Protein AF-A0A1G6ESA6-F1 (afdb_monomer_lite)

Foldseek 3Di:
DDDDDDPPPQDAVVNQLVFQEEEEEDPLQSVLLCLLPVVCVVHHYDYLVCPLVCVVVGVRAAYEYRYPDPPVVVVSCVVSVPDPVRYDYSLSHLVVLFDDPCVLCVQAAEEEEDCDPLVVVLCVLDVCVVDHPHQYYEYCPDPDQDDPNHGYDHPVRDDPLNSYAYEYSDLVCQVVVQVVCVVVVDDASRRYFYSCQQDDPPDSDGDGLSNLSVLLSNFDADPFDQDCQLVPDWDQDPQFFIGSHPQCVFFPRHGLGGVVTDPPVCSSPRSSSSSCVSSRVSNRNSGTNPVRDPRRVDDPDDDDDDDPDDD

pLDDT: mean 82.75, std 17.18, range [28.91, 97.81]

Radius of gyration: 22.79 Å; chains: 1; bounding box: 59×51×59 Å

Sequence (311 aa):
MQGKTQENRGLTIKDVLKKEIYLVGDDKHVNDFLYVFDMFNNATVIEEKQIDGVFNVHDNAFLIICTGDKEKYLEIIKQINLDRGMYAFAEELFEDLDFDWNKLAGGRKIILWGIGHECDRFENKSMFCEGNNVYGYVDSEKRMDYRNGKKVFLPEEISGWRDYFVIITTIKYYEQVAMELSSYGLVEGIDYCSYMRQYDAFSDHYVMPSEMMKKAYYAEVTEGAYCREPFTKCQIVTGGDVVPCSCPPLVDSLPIGNIFCEECNAVWNSVEAKIFRLSIINRTYAFCNLNLCGKARNYDNDVGVKSIETP

Structure (mmCIF, N/CA/C/O backbone):
data_AF-A0A1G6ESA6-F1
#
_entry.id   AF-A0A1G6ESA6-F1
#
loop_
_atom_site.group_PDB
_atom_site.id
_atom_site.type_symbol
_atom_site.label_atom_id
_atom_site.label_alt_id
_atom_site.label_comp_id
_atom_site.label_asym_id
_atom_site.label_entity_id
_atom_site.label_seq_id
_atom_site.pdbx_PDB_ins_code
_atom_site.Cartn_x
_atom_site.Cartn_y
_atom_site.Cartn_z
_atom_site.occupancy
_atom_site.B_iso_or_equiv
_atom_site.auth_seq_id
_atom_site.auth_comp_id
_atom_site.auth_asym_id
_atom_site.auth_atom_id
_atom_site.pdbx_PDB_model_num
ATOM 1 N N . MET A 1 1 ? 24.162 -19.321 31.954 1.00 35.69 1 MET A N 1
ATOM 2 C CA . MET A 1 1 ? 23.119 -19.866 31.062 1.00 35.69 1 MET A CA 1
ATOM 3 C C . MET A 1 1 ? 22.170 -18.727 30.740 1.00 35.69 1 MET A C 1
ATOM 5 O O . MET A 1 1 ? 21.297 -18.425 31.538 1.00 35.69 1 MET A O 1
ATOM 9 N N . GLN A 1 2 ? 22.456 -18.002 29.659 1.00 28.91 2 GLN A N 1
ATOM 10 C CA . GLN A 1 2 ? 21.642 -16.879 29.199 1.00 28.91 2 GLN A CA 1
ATOM 11 C C . GLN A 1 2 ? 20.480 -17.426 28.371 1.00 28.91 2 GLN A C 1
ATOM 13 O O . GLN A 1 2 ? 20.679 -18.289 27.514 1.00 28.91 2 GLN A O 1
ATOM 18 N N . GLY A 1 3 ? 19.275 -16.969 28.712 1.00 29.44 3 GLY A N 1
ATOM 19 C CA . GLY A 1 3 ? 18.036 -17.327 28.041 1.00 29.44 3 GLY A CA 1
ATOM 20 C C . GLY A 1 3 ? 18.074 -16.892 26.585 1.00 29.44 3 GLY A C 1
ATOM 21 O O . GLY A 1 3 ? 18.486 -15.779 26.266 1.00 29.44 3 GLY A O 1
ATOM 22 N N . LYS A 1 4 ? 17.655 -17.803 25.711 1.00 31.16 4 LYS A N 1
ATOM 23 C CA . LYS A 1 4 ? 17.367 -17.500 24.316 1.00 31.16 4 LYS A CA 1
ATOM 24 C C . LYS A 1 4 ? 16.182 -16.539 24.291 1.00 31.16 4 LYS A C 1
ATOM 26 O O . LYS A 1 4 ? 15.087 -16.914 24.700 1.00 31.16 4 LYS A O 1
ATOM 31 N N . THR A 1 5 ? 16.409 -15.320 23.826 1.00 33.06 5 THR A N 1
ATOM 32 C CA . THR A 1 5 ? 15.366 -14.453 23.284 1.00 33.06 5 THR A CA 1
ATOM 33 C C . THR A 1 5 ? 14.649 -15.249 22.194 1.00 33.06 5 THR A C 1
ATOM 35 O O . THR A 1 5 ? 15.269 -15.646 21.208 1.00 33.06 5 THR A O 1
ATOM 38 N N . GLN A 1 6 ? 13.372 -15.574 22.408 1.00 29.92 6 GLN A N 1
ATOM 39 C CA . GLN A 1 6 ? 12.506 -16.054 21.336 1.00 29.92 6 GLN A CA 1
ATOM 40 C C . GLN A 1 6 ? 12.441 -14.943 20.289 1.00 29.92 6 GLN A C 1
ATOM 42 O O . GLN A 1 6 ? 11.968 -13.846 20.574 1.00 29.92 6 GLN A O 1
ATOM 47 N N . GLU A 1 7 ? 12.973 -15.216 19.103 1.00 34.59 7 GLU A N 1
ATOM 48 C CA . GLU A 1 7 ? 12.779 -14.373 17.930 1.00 34.59 7 GLU A CA 1
ATOM 49 C C . GLU A 1 7 ? 11.272 -14.242 17.672 1.00 34.59 7 GLU A C 1
ATOM 51 O O . GLU A 1 7 ? 10.593 -15.234 17.389 1.00 34.59 7 GLU A O 1
ATOM 56 N N . ASN A 1 8 ? 10.750 -13.018 17.794 1.00 37.97 8 ASN A N 1
ATOM 57 C CA . ASN A 1 8 ? 9.435 -12.630 17.293 1.00 37.97 8 ASN A CA 1
ATOM 58 C C . ASN A 1 8 ? 9.419 -12.872 15.778 1.00 37.97 8 ASN A C 1
ATOM 60 O O . ASN A 1 8 ? 9.821 -12.011 14.999 1.00 37.97 8 ASN A O 1
ATOM 64 N N . ARG A 1 9 ? 8.963 -14.046 15.335 1.00 43.97 9 ARG A N 1
ATOM 65 C CA . ARG A 1 9 ? 8.466 -14.179 13.965 1.00 43.97 9 ARG A CA 1
ATOM 66 C C . ARG A 1 9 ? 7.186 -13.353 13.893 1.00 43.97 9 ARG A C 1
ATOM 68 O O . ARG A 1 9 ? 6.191 -13.742 14.501 1.00 43.97 9 ARG A O 1
ATOM 75 N N . GLY A 1 10 ? 7.250 -12.202 13.225 1.00 59.25 10 GLY A N 1
ATOM 76 C CA . GLY A 1 10 ? 6.097 -11.330 13.011 1.00 59.25 10 GLY A CA 1
ATOM 77 C C . GLY A 1 10 ? 4.935 -12.121 12.411 1.00 59.25 10 GLY A C 1
ATOM 78 O O . GLY A 1 10 ? 5.121 -12.879 11.457 1.00 59.25 10 GLY A O 1
ATOM 79 N N . LEU A 1 11 ? 3.755 -12.002 13.018 1.00 66.56 11 LEU A N 1
ATOM 80 C CA . LEU A 1 11 ? 2.507 -12.496 12.440 1.00 66.56 11 LEU A CA 1
ATOM 81 C C . LEU A 1 11 ? 2.281 -11.777 11.107 1.00 66.56 11 LEU A C 1
ATOM 83 O O . LEU A 1 11 ? 2.322 -10.555 11.070 1.00 66.56 11 LEU A O 1
ATOM 87 N N . THR A 1 12 ? 2.032 -12.520 10.029 1.00 72.81 12 THR A N 1
ATOM 88 C CA . THR A 1 12 ? 1.666 -11.920 8.736 1.00 72.81 12 THR A CA 1
ATOM 89 C C . THR A 1 12 ? 0.146 -11.854 8.596 1.00 72.81 12 THR A C 1
ATOM 91 O O . THR A 1 12 ? -0.550 -12.750 9.088 1.00 72.81 12 THR A O 1
ATOM 94 N N . ILE A 1 13 ? -0.398 -10.884 7.846 1.00 82.06 13 ILE A N 1
ATOM 95 C CA . ILE A 1 13 ? -1.837 -10.866 7.502 1.00 82.06 13 ILE A CA 1
ATOM 96 C C . ILE A 1 13 ? -2.315 -12.209 6.925 1.00 82.06 13 ILE A C 1
ATOM 98 O O . ILE A 1 13 ? -3.422 -12.659 7.219 1.00 82.06 13 ILE A O 1
ATOM 102 N N . LYS A 1 14 ? -1.480 -12.905 6.139 1.00 79.88 14 LYS A N 1
ATOM 103 C CA . LYS A 1 14 ? -1.830 -14.220 5.571 1.00 79.88 14 LYS A CA 1
ATOM 104 C C . LYS A 1 14 ? -2.070 -15.288 6.636 1.00 79.88 14 LYS A C 1
ATOM 106 O O . LYS A 1 14 ? -2.833 -16.221 6.392 1.00 79.88 14 LYS A O 1
ATOM 111 N N . ASP A 1 15 ? -1.395 -15.197 7.775 1.00 79.69 15 ASP A N 1
ATOM 112 C CA . ASP A 1 15 ? -1.588 -16.126 8.886 1.00 79.69 15 ASP A CA 1
ATOM 113 C C . ASP A 1 15 ? -2.808 -15.756 9.717 1.00 79.69 15 ASP A C 1
ATOM 115 O O . ASP A 1 15 ? -3.533 -16.648 10.158 1.00 79.69 15 ASP A O 1
ATOM 119 N N . VAL A 1 16 ? -3.075 -14.456 9.853 1.00 83.81 16 VAL A N 1
ATOM 120 C CA . VAL A 1 16 ? -4.279 -13.935 10.501 1.00 83.81 16 VAL A CA 1
ATOM 121 C C . VAL A 1 16 ? -5.526 -14.387 9.739 1.00 83.81 16 VAL A C 1
ATOM 123 O O . VAL A 1 16 ? -6.381 -15.035 10.327 1.00 83.81 16 VAL A O 1
ATOM 126 N N . LEU A 1 17 ? -5.598 -14.181 8.421 1.00 87.00 17 LEU A N 1
ATOM 127 C CA . LEU A 1 17 ? -6.787 -14.463 7.594 1.00 87.00 17 LEU A CA 1
ATOM 128 C C . LEU A 1 17 ? -7.237 -15.939 7.534 1.00 87.00 17 LEU A C 1
ATOM 130 O O . LEU A 1 17 ? -8.283 -16.236 6.965 1.00 87.00 17 LEU A O 1
ATOM 134 N N . LYS A 1 18 ? -6.472 -16.879 8.101 1.00 87.62 18 LYS A N 1
ATOM 135 C CA . LYS A 1 18 ? -6.874 -18.294 8.248 1.00 87.62 18 LYS A CA 1
ATOM 136 C C . LYS A 1 18 ? -7.748 -18.540 9.490 1.00 87.62 18 LYS A C 1
ATOM 138 O O . LYS A 1 18 ? -8.192 -19.668 9.711 1.00 87.62 18 LYS A O 1
ATOM 143 N N . LYS A 1 19 ? -7.934 -17.515 10.320 1.00 90.00 19 LYS A N 1
ATOM 144 C CA . LYS A 1 19 ? -8.638 -17.548 11.604 1.00 90.00 19 LYS A CA 1
ATOM 145 C C . LYS A 1 19 ? -9.995 -16.855 11.509 1.00 90.00 19 LYS A C 1
ATOM 147 O O . LYS A 1 19 ? -10.254 -16.099 10.574 1.00 90.00 19 LYS A O 1
ATOM 152 N N . GLU A 1 20 ? -10.853 -17.094 12.494 1.00 93.69 20 GLU A N 1
ATOM 153 C CA . GLU A 1 20 ? -12.073 -16.302 12.674 1.00 93.69 20 GLU A CA 1
ATOM 154 C C . GLU A 1 20 ? -11.689 -14.939 13.259 1.00 93.69 20 GLU A C 1
ATOM 156 O O . GLU A 1 20 ? -11.142 -14.864 14.360 1.00 93.69 20 GLU A O 1
ATOM 161 N N . ILE A 1 21 ? -11.904 -13.863 12.499 1.00 95.94 21 ILE A N 1
ATOM 162 C CA . ILE A 1 21 ? -11.410 -12.530 12.863 1.00 95.94 21 ILE A CA 1
ATOM 163 C C . ILE A 1 21 ? -12.462 -11.749 13.636 1.00 95.94 21 ILE A C 1
ATOM 165 O O . ILE A 1 21 ? -13.586 -11.556 13.162 1.00 95.94 21 ILE A O 1
ATOM 169 N N . TYR A 1 22 ? -12.040 -11.228 14.782 1.00 96.88 22 TYR A N 1
ATOM 170 C CA . TYR A 1 22 ? -12.808 -10.322 15.618 1.00 96.88 22 TYR A CA 1
ATOM 171 C C . TYR A 1 22 ? -12.092 -8.979 15.729 1.00 96.88 22 TYR A C 1
ATOM 173 O O . TYR A 1 22 ? -10.876 -8.931 15.906 1.00 96.88 22 TYR A O 1
ATOM 181 N N . LEU A 1 23 ? -12.847 -7.889 15.638 1.00 97.62 23 LEU A N 1
ATOM 182 C CA . LEU A 1 23 ? -12.357 -6.519 15.781 1.00 97.62 23 LEU A CA 1
ATOM 183 C C . LEU A 1 23 ? -12.910 -5.923 17.069 1.00 97.62 23 LEU A C 1
ATOM 185 O O . LEU A 1 23 ? -14.107 -6.027 17.332 1.00 97.62 23 LEU A O 1
ATOM 189 N N . VAL A 1 24 ? -12.056 -5.266 17.844 1.00 97.56 24 VAL A N 1
ATOM 190 C CA . VAL A 1 24 ? -12.467 -4.509 19.031 1.00 97.56 24 VAL A CA 1
ATOM 191 C C . VAL A 1 24 ? -11.718 -3.187 19.087 1.00 97.56 24 VAL A C 1
ATOM 193 O O . VAL A 1 24 ? -10.562 -3.111 18.672 1.00 97.56 24 VAL A O 1
ATOM 196 N N . GLY A 1 25 ? -12.363 -2.142 19.587 1.00 96.38 25 GLY A N 1
ATOM 197 C CA . GLY A 1 25 ? -11.802 -0.802 19.565 1.00 96.38 25 GLY A CA 1
ATOM 198 C C . GLY A 1 25 ? -12.849 0.274 19.778 1.00 96.38 25 GLY A C 1
ATOM 199 O O . GLY A 1 25 ? -14.025 -0.027 19.976 1.00 96.38 25 GLY A O 1
ATOM 200 N N . ASP A 1 26 ? -12.427 1.532 19.701 1.00 94.25 26 ASP A N 1
ATOM 201 C CA . ASP A 1 26 ? -13.369 2.633 19.520 1.00 94.25 26 ASP A CA 1
ATOM 202 C C . ASP A 1 26 ? -13.828 2.742 18.058 1.00 94.25 26 ASP A C 1
ATOM 204 O O . ASP A 1 26 ? -13.118 2.349 17.125 1.00 94.25 26 ASP A O 1
ATOM 208 N N . ASP A 1 27 ? -15.025 3.304 17.866 1.00 93.50 27 ASP A N 1
ATOM 209 C CA . ASP A 1 27 ? -15.690 3.377 16.562 1.00 93.50 27 ASP A CA 1
ATOM 210 C C . ASP A 1 27 ? -14.809 4.019 15.488 1.00 93.50 27 ASP A C 1
ATOM 212 O O . ASP A 1 27 ? -14.806 3.567 14.344 1.00 93.50 27 ASP A O 1
ATOM 216 N N . LYS A 1 28 ? -14.045 5.063 15.835 1.00 93.62 28 LYS A N 1
ATOM 217 C CA . LYS A 1 28 ? -13.156 5.729 14.878 1.00 93.62 28 LYS A CA 1
ATOM 218 C C . LYS A 1 28 ? -12.106 4.739 14.381 1.00 93.62 28 LYS A C 1
ATOM 220 O O . LYS A 1 28 ? -12.020 4.495 13.185 1.00 93.62 28 LYS A O 1
ATOM 225 N N . HIS A 1 29 ? -11.323 4.152 15.279 1.00 96.38 29 HIS A N 1
ATOM 226 C CA . HIS A 1 29 ? -10.200 3.308 14.880 1.00 96.38 29 HIS A CA 1
ATOM 227 C C . HIS A 1 29 ? -10.627 2.001 14.195 1.00 96.38 29 HIS A C 1
ATOM 229 O O . HIS A 1 29 ? -9.927 1.539 13.292 1.00 96.38 29 HIS A O 1
ATOM 235 N N . VAL A 1 30 ? -11.771 1.418 14.575 1.00 96.94 30 VAL A N 1
ATOM 236 C CA . VAL A 1 30 ? -12.332 0.249 13.873 1.00 96.94 30 VAL A CA 1
ATOM 237 C C . VAL A 1 30 ? -12.732 0.621 12.442 1.00 96.94 30 VAL A C 1
ATOM 239 O O . VAL A 1 30 ? -12.353 -0.077 11.501 1.00 96.94 30 VAL A O 1
ATOM 242 N N . ASN A 1 31 ? -13.445 1.737 12.259 1.00 95.69 31 ASN A N 1
ATOM 243 C CA . ASN A 1 31 ? -13.855 2.200 10.930 1.00 95.69 31 ASN A CA 1
ATOM 244 C C . ASN A 1 31 ? -12.650 2.587 10.060 1.00 95.69 31 ASN A C 1
ATOM 246 O O . ASN A 1 31 ? -12.614 2.238 8.881 1.00 95.69 31 ASN A O 1
ATOM 250 N N . ASP A 1 32 ? -11.643 3.241 10.642 1.00 96.25 32 ASP A N 1
ATOM 251 C CA . ASP A 1 32 ? -10.390 3.595 9.969 1.00 96.25 32 ASP A CA 1
ATOM 252 C C . ASP A 1 32 ? -9.670 2.355 9.438 1.00 96.25 32 ASP A C 1
ATOM 254 O O . ASP A 1 32 ? -9.234 2.320 8.284 1.00 96.25 32 ASP A O 1
ATOM 258 N N . PHE A 1 33 ? -9.567 1.323 10.278 1.00 96.75 33 PHE A N 1
ATOM 259 C CA . PHE A 1 33 ? -8.936 0.062 9.918 1.00 96.75 33 PHE A CA 1
ATOM 260 C C . PHE A 1 33 ? -9.691 -0.643 8.786 1.00 96.75 33 PHE A C 1
ATOM 262 O O . PHE A 1 33 ? -9.082 -0.995 7.778 1.00 96.75 33 PHE A O 1
ATOM 269 N N . LEU A 1 34 ? -11.014 -0.792 8.904 1.00 96.25 34 LEU A N 1
ATOM 270 C CA . LEU A 1 34 ? -11.847 -1.439 7.883 1.00 96.25 34 LEU A CA 1
ATOM 271 C C . LEU A 1 34 ? -11.848 -0.683 6.547 1.00 96.25 34 LEU A C 1
ATOM 273 O O . LEU A 1 34 ? -11.857 -1.298 5.482 1.00 96.25 34 LEU A O 1
ATOM 277 N N . TYR A 1 35 ? -11.791 0.651 6.584 1.00 95.75 35 TYR A N 1
ATOM 278 C CA . TYR A 1 35 ? -11.758 1.473 5.377 1.00 95.75 35 TYR A CA 1
ATOM 279 C C . TYR A 1 35 ? -10.508 1.212 4.520 1.00 95.75 35 TYR A C 1
ATOM 281 O O . TYR A 1 35 ? -10.582 1.192 3.287 1.00 95.75 35 TYR A O 1
ATOM 289 N N . VAL A 1 36 ? -9.352 1.012 5.161 1.00 95.94 36 VAL A N 1
ATOM 290 C CA . VAL A 1 36 ? -8.078 0.779 4.465 1.00 95.94 36 VAL A CA 1
ATOM 291 C C . VAL A 1 36 ? -7.876 -0.707 4.166 1.00 95.94 36 VAL A C 1
ATOM 293 O O . VAL A 1 36 ? -7.556 -1.058 3.027 1.00 95.94 36 VAL A O 1
ATOM 296 N N . PHE A 1 37 ? -8.131 -1.581 5.142 1.00 94.12 37 PHE A N 1
ATOM 297 C CA . PHE A 1 37 ? -7.977 -3.029 5.018 1.00 94.12 37 PHE A CA 1
ATOM 298 C C . PHE A 1 37 ? -9.300 -3.723 4.664 1.00 94.12 37 PHE A C 1
ATOM 300 O O . PHE A 1 37 ? -9.873 -4.473 5.458 1.00 94.12 37 PHE A O 1
ATOM 307 N N . ASP A 1 38 ? -9.752 -3.528 3.427 1.00 90.00 38 ASP A N 1
ATOM 308 C CA . ASP A 1 38 ? -11.005 -4.097 2.905 1.00 90.00 38 ASP A CA 1
ATOM 309 C C . ASP A 1 38 ? -11.124 -5.627 3.049 1.00 90.00 38 ASP A C 1
ATOM 311 O O . ASP A 1 38 ? -12.223 -6.169 3.184 1.00 90.00 38 ASP A O 1
ATOM 315 N N . MET A 1 39 ? -9.998 -6.337 3.094 1.00 91.25 39 MET A N 1
ATOM 316 C CA . MET A 1 39 ? -9.948 -7.778 3.332 1.00 91.25 39 MET A CA 1
ATOM 317 C C . MET A 1 39 ? -10.503 -8.217 4.697 1.00 91.25 39 MET A C 1
ATOM 319 O O . MET A 1 39 ? -10.848 -9.388 4.855 1.00 91.25 39 MET A O 1
ATOM 323 N N . PHE A 1 40 ? -10.629 -7.302 5.665 1.00 94.00 40 PHE A N 1
ATOM 324 C CA . PHE A 1 40 ? -11.248 -7.560 6.968 1.00 94.00 40 PHE A CA 1
ATOM 325 C C . PHE A 1 40 ? -12.722 -7.137 7.043 1.00 94.00 40 PHE A C 1
ATOM 327 O O . PHE A 1 40 ? -13.317 -7.253 8.107 1.00 94.00 40 PHE A O 1
ATOM 334 N N . ASN A 1 41 ? -13.365 -6.732 5.941 1.00 90.81 41 ASN A N 1
ATOM 335 C CA . ASN A 1 41 ? -14.776 -6.305 5.954 1.00 90.81 41 ASN A CA 1
ATOM 336 C C . ASN A 1 41 ? -15.774 -7.388 6.412 1.00 90.81 41 ASN A C 1
ATOM 338 O O . ASN A 1 41 ? -16.894 -7.063 6.791 1.00 90.81 41 ASN A O 1
ATOM 342 N N . ASN A 1 42 ? -15.379 -8.665 6.397 1.00 91.00 42 ASN A N 1
ATOM 343 C CA . ASN A 1 42 ? -16.191 -9.777 6.909 1.00 91.00 42 ASN A CA 1
ATOM 344 C C . ASN A 1 42 ? -15.888 -10.136 8.376 1.00 91.00 42 ASN A C 1
ATOM 346 O O . ASN A 1 42 ? -16.446 -11.103 8.894 1.00 91.00 42 ASN A O 1
ATOM 350 N N . ALA A 1 43 ? -14.968 -9.426 9.032 1.00 95.00 43 ALA A N 1
ATOM 351 C CA . ALA A 1 43 ? -14.643 -9.664 10.430 1.00 95.00 43 ALA A CA 1
ATOM 352 C C . ALA A 1 43 ? -15.797 -9.234 11.347 1.00 95.00 43 ALA A C 1
ATOM 354 O O . ALA A 1 43 ? -16.558 -8.313 11.049 1.00 95.00 43 ALA A O 1
ATOM 355 N N . THR A 1 44 ? -15.919 -9.904 12.492 1.00 96.50 44 THR A N 1
ATOM 356 C CA . THR A 1 44 ? -16.976 -9.604 13.463 1.00 96.50 44 THR A CA 1
ATOM 357 C C . THR A 1 44 ? -16.515 -8.498 14.404 1.00 96.50 44 THR A C 1
ATOM 359 O O . THR A 1 44 ? -15.577 -8.691 15.175 1.00 96.50 44 THR A O 1
ATOM 362 N N . VAL A 1 45 ? -17.179 -7.343 14.377 1.00 97.19 45 VAL A N 1
ATOM 363 C CA . VAL A 1 45 ? -16.943 -6.276 15.361 1.00 97.19 45 VAL A CA 1
ATOM 364 C C . VAL A 1 45 ? -17.630 -6.644 16.677 1.00 97.19 45 VAL A C 1
ATOM 366 O O . VAL A 1 45 ? -18.814 -6.982 16.687 1.00 97.19 45 VAL A O 1
ATOM 369 N N . ILE A 1 46 ? -16.885 -6.598 17.779 1.00 96.69 46 ILE A N 1
ATOM 370 C CA . ILE A 1 46 ? -17.360 -6.939 19.124 1.00 96.69 46 ILE A CA 1
ATOM 371 C C . ILE A 1 46 ? -17.116 -5.793 20.104 1.00 96.69 46 ILE A C 1
ATOM 373 O O . ILE A 1 46 ? -16.203 -4.989 19.937 1.00 96.69 46 ILE A O 1
ATOM 377 N N . GLU A 1 47 ? -17.913 -5.744 21.167 1.00 95.25 47 GLU A N 1
ATOM 378 C CA . GLU A 1 47 ? -17.672 -4.862 22.305 1.00 95.25 47 GLU A CA 1
ATOM 379 C C . GLU A 1 47 ? -16.593 -5.432 23.241 1.00 95.25 47 GLU A C 1
ATOM 381 O O . GLU A 1 47 ? -16.431 -6.647 23.376 1.00 95.25 47 GLU A O 1
ATOM 386 N N . GLU A 1 48 ? -15.927 -4.555 23.997 1.00 93.12 48 GLU A N 1
ATOM 387 C CA . GLU A 1 48 ? -14.878 -4.916 24.969 1.00 93.12 48 GLU A CA 1
ATOM 388 C C . GLU A 1 48 ? -15.309 -6.016 25.952 1.00 93.12 48 GLU A C 1
ATOM 390 O O . GLU A 1 48 ? -14.550 -6.935 26.251 1.00 93.12 48 GLU A O 1
ATOM 395 N N . LYS A 1 49 ? -16.564 -5.974 26.416 1.00 92.62 49 LYS A N 1
ATOM 396 C CA . LYS A 1 49 ? -17.117 -6.955 27.366 1.00 92.62 49 LYS A CA 1
ATOM 397 C C . LYS A 1 49 ? -17.291 -8.361 26.781 1.00 92.62 49 LYS A C 1
ATOM 399 O O . LYS A 1 49 ? -17.542 -9.301 27.527 1.00 92.62 49 LYS A O 1
ATOM 404 N N . GLN A 1 50 ? -17.225 -8.503 25.458 1.00 93.25 50 GLN A N 1
ATOM 405 C CA . GLN A 1 50 ? -17.446 -9.768 24.759 1.00 93.25 50 GLN A CA 1
ATOM 406 C C . GLN A 1 50 ? -16.145 -10.530 24.495 1.00 93.25 50 GLN A C 1
ATOM 408 O O . GLN A 1 50 ? -16.220 -11.705 24.146 1.00 93.25 50 GLN A O 1
ATOM 413 N N . ILE A 1 51 ? -14.976 -9.900 24.683 1.00 91.50 51 ILE A N 1
ATOM 414 C CA . ILE A 1 51 ? -13.671 -10.493 24.352 1.00 91.50 51 ILE A CA 1
ATOM 415 C C . ILE A 1 51 ? -13.489 -11.849 25.051 1.00 91.50 51 ILE A C 1
ATOM 417 O O . ILE A 1 51 ? -13.193 -12.839 24.388 1.00 91.50 51 ILE A O 1
ATOM 421 N N . ASP A 1 52 ? -13.723 -11.916 26.364 1.00 89.56 52 ASP A N 1
ATOM 422 C CA . ASP A 1 52 ? -13.601 -13.159 27.142 1.00 89.56 52 ASP A CA 1
ATOM 423 C C . ASP A 1 52 ? -14.539 -14.256 26.601 1.00 89.56 52 ASP A C 1
ATOM 425 O O . ASP A 1 52 ? -14.139 -15.391 26.352 1.00 89.56 52 ASP A O 1
ATOM 429 N N . GLY A 1 53 ? -15.794 -13.904 26.307 1.00 85.38 53 GLY A N 1
ATOM 430 C CA . GLY A 1 53 ? -16.782 -14.843 25.771 1.00 85.38 53 GLY A CA 1
ATOM 431 C C . GLY A 1 53 ? -16.393 -15.452 24.420 1.00 85.38 53 GLY A C 1
ATOM 432 O O . GLY A 1 53 ? -16.677 -16.625 24.188 1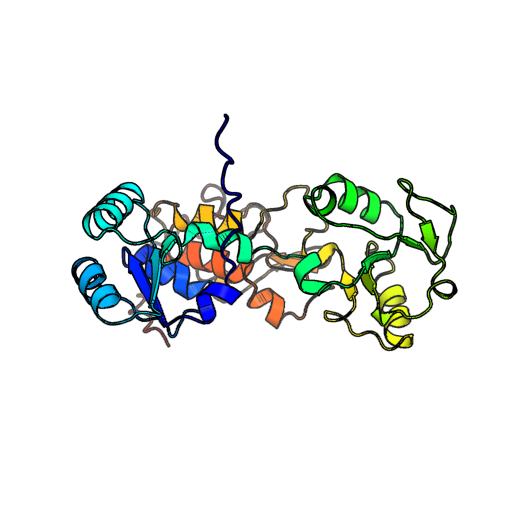.00 85.38 53 GLY A O 1
ATOM 433 N N . VAL A 1 54 ? -15.722 -14.692 23.549 1.00 85.06 54 VAL A N 1
ATOM 434 C CA . VAL A 1 54 ? -15.267 -15.182 22.237 1.00 85.06 54 VAL A CA 1
ATOM 435 C C . VAL A 1 54 ? -14.213 -16.275 22.397 1.00 85.06 54 VAL A C 1
ATOM 437 O O . VAL A 1 54 ? -14.360 -17.361 21.838 1.00 85.06 54 VAL A O 1
ATOM 440 N N . PHE A 1 55 ? -13.181 -16.030 23.204 1.00 83.00 55 PHE A N 1
ATOM 441 C CA . PHE A 1 55 ? -12.062 -16.966 23.354 1.00 83.00 55 PHE A CA 1
ATOM 442 C C . PHE A 1 55 ? -12.372 -18.176 24.240 1.00 83.00 55 PHE A C 1
ATOM 444 O O . PHE A 1 55 ? -11.642 -19.160 24.204 1.00 83.00 55 PHE A O 1
ATOM 451 N N . ASN A 1 56 ? -13.493 -18.151 24.963 1.00 77.12 56 ASN A N 1
ATOM 452 C CA . ASN A 1 56 ? -14.024 -19.324 25.657 1.00 77.12 56 ASN A CA 1
ATOM 453 C C . ASN A 1 56 ? -14.777 -20.301 24.731 1.00 77.12 56 ASN A C 1
ATOM 455 O O . ASN A 1 56 ? -15.074 -21.422 25.145 1.00 77.12 56 ASN A O 1
ATOM 459 N N . VAL A 1 57 ? -15.132 -19.881 23.510 1.00 71.31 57 VAL A N 1
ATOM 460 C CA . VAL A 1 57 ? -15.982 -20.658 22.586 1.00 71.31 57 VAL A CA 1
ATOM 461 C C . VAL A 1 57 ? -15.278 -20.962 21.260 1.00 71.31 57 VAL A C 1
ATOM 463 O O . VAL A 1 57 ? -15.568 -21.984 20.638 1.00 71.31 57 VAL A O 1
ATOM 466 N N . HIS A 1 58 ? -14.348 -20.107 20.829 1.00 77.81 58 HIS A N 1
ATOM 467 C CA . HIS A 1 58 ? -13.726 -20.171 19.510 1.00 77.81 58 HIS A CA 1
ATOM 468 C C . HIS A 1 58 ? -12.211 -20.417 19.596 1.00 77.81 58 HIS A C 1
ATOM 470 O O . HIS A 1 58 ? -11.413 -19.481 19.658 1.00 77.81 58 HIS A O 1
ATOM 476 N N . ASP A 1 59 ? -11.801 -21.685 19.498 1.00 79.19 59 ASP A N 1
ATOM 477 C CA . ASP A 1 59 ? -10.384 -22.097 19.541 1.00 79.19 59 ASP A CA 1
ATOM 478 C C . ASP A 1 59 ? -9.541 -21.558 18.362 1.00 79.19 59 ASP A C 1
ATOM 480 O O . ASP A 1 59 ? -8.311 -21.548 18.421 1.00 79.19 59 ASP A O 1
ATOM 484 N N . ASN A 1 60 ? -10.186 -21.104 17.278 1.00 88.06 60 ASN A N 1
ATOM 485 C CA . ASN A 1 60 ? -9.535 -20.544 16.086 1.00 88.06 60 ASN A CA 1
ATOM 486 C C . ASN A 1 60 ? -9.779 -19.031 15.913 1.00 88.06 60 ASN A C 1
ATOM 488 O O . ASN A 1 60 ? -9.649 -18.513 14.803 1.00 88.06 60 ASN A O 1
ATOM 492 N N . ALA A 1 61 ? -10.153 -18.320 16.978 1.00 92.38 61 ALA A N 1
ATOM 493 C CA . ALA A 1 61 ? -10.355 -16.875 16.929 1.00 92.38 61 ALA A CA 1
ATOM 494 C C . ALA A 1 61 ? -9.030 -16.089 16.877 1.00 92.38 61 ALA A C 1
ATOM 496 O O . ALA A 1 61 ? -7.989 -16.519 17.388 1.00 92.38 61 ALA A O 1
ATOM 497 N N . PHE A 1 62 ? -9.076 -14.901 16.274 1.00 94.75 62 PHE A N 1
ATOM 498 C CA . PHE A 1 62 ? -8.014 -13.900 16.326 1.00 94.75 62 PHE A CA 1
ATOM 499 C C . PHE A 1 62 ? -8.597 -12.510 16.557 1.00 94.75 62 PHE A C 1
ATOM 501 O O . PHE A 1 62 ? -9.529 -12.105 15.863 1.00 94.75 62 PHE A O 1
ATOM 508 N N . LEU A 1 63 ? -8.027 -11.774 17.508 1.00 96.25 63 LEU A N 1
ATOM 509 C CA . LEU A 1 63 ? -8.479 -10.438 17.877 1.00 96.25 63 LEU A CA 1
ATOM 510 C C . LEU A 1 63 ? -7.581 -9.362 17.265 1.00 96.25 63 LEU A C 1
ATOM 512 O O . LEU A 1 63 ? -6.382 -9.312 17.536 1.00 96.25 63 LEU A O 1
ATOM 516 N N . ILE A 1 64 ? -8.167 -8.460 16.489 1.00 97.19 64 ILE A N 1
ATOM 517 C CA . ILE A 1 64 ? -7.517 -7.229 16.046 1.00 97.19 64 ILE A CA 1
ATOM 518 C C . ILE A 1 64 ? -8.014 -6.091 16.934 1.00 97.19 64 ILE A C 1
ATOM 520 O O . ILE A 1 64 ? -9.214 -5.836 17.031 1.00 97.19 64 ILE A O 1
ATOM 524 N N . ILE A 1 65 ? -7.075 -5.420 17.597 1.00 97.81 65 ILE A N 1
ATOM 525 C CA . ILE A 1 65 ? -7.357 -4.347 18.549 1.00 97.81 65 ILE A CA 1
ATOM 526 C C . ILE A 1 65 ? -7.090 -3.001 17.875 1.00 97.81 65 ILE A C 1
ATOM 528 O O . ILE A 1 65 ? -5.941 -2.578 17.710 1.00 97.81 65 ILE A O 1
ATOM 532 N N . CYS A 1 66 ? -8.166 -2.325 17.495 1.00 97.75 66 CYS A N 1
ATOM 533 C CA . CYS A 1 66 ? -8.177 -1.023 16.845 1.00 97.75 66 CYS A CA 1
ATOM 534 C C . CYS A 1 66 ? -8.348 0.079 17.900 1.00 97.75 66 CYS A C 1
ATOM 536 O O . CYS A 1 66 ? -9.456 0.519 18.175 1.00 97.75 66 CYS A O 1
ATOM 538 N N . THR A 1 67 ? -7.259 0.514 18.535 1.00 96.06 67 THR A N 1
ATOM 539 C CA . THR A 1 67 ? -7.325 1.508 19.621 1.00 96.06 67 THR A CA 1
ATOM 540 C C . THR A 1 67 ? -6.256 2.590 19.504 1.00 96.06 67 THR A C 1
ATOM 542 O O . THR A 1 67 ? -5.145 2.331 19.025 1.00 96.06 67 THR A O 1
ATOM 545 N N . GLY A 1 68 ? -6.584 3.786 20.000 1.00 92.19 68 GLY A N 1
ATOM 546 C CA . GLY A 1 68 ? -5.615 4.830 20.339 1.00 92.19 68 GLY A CA 1
ATOM 547 C C . GLY A 1 68 ? -4.943 4.619 21.707 1.00 92.19 68 GLY A C 1
ATOM 548 O O . GLY A 1 68 ? -3.829 5.083 21.930 1.00 92.19 68 GLY A O 1
ATOM 549 N N . ASP A 1 69 ? -5.594 3.874 22.603 1.00 93.56 69 ASP A N 1
ATOM 550 C CA . ASP A 1 69 ? -5.157 3.580 23.971 1.00 93.56 69 ASP A CA 1
ATOM 551 C C . ASP A 1 69 ? -4.771 2.099 24.094 1.00 93.56 69 ASP A C 1
ATOM 553 O O . ASP A 1 69 ? -5.612 1.220 24.316 1.00 93.56 69 ASP A O 1
ATOM 557 N N . LYS A 1 70 ? -3.484 1.802 23.885 1.00 94.56 70 LYS A N 1
ATOM 558 C CA . LYS A 1 70 ? -2.965 0.427 23.963 1.00 94.56 70 LYS A CA 1
ATOM 559 C C . LYS A 1 70 ? -2.887 -0.088 25.398 1.00 94.56 70 LYS A C 1
ATOM 561 O O . LYS A 1 70 ? -3.031 -1.290 25.612 1.00 94.56 70 LYS A O 1
ATOM 566 N N . GLU A 1 71 ? -2.649 0.793 26.367 1.00 95.56 71 GLU A N 1
ATOM 567 C CA . GLU A 1 71 ? -2.451 0.411 27.768 1.00 95.56 71 GLU A CA 1
ATOM 568 C C . GLU A 1 71 ? -3.723 -0.212 28.338 1.00 95.56 71 GLU A C 1
ATOM 570 O O . GLU A 1 71 ? -3.664 -1.320 28.878 1.00 95.56 71 GLU A O 1
ATOM 575 N N . LYS A 1 72 ? -4.878 0.417 28.084 1.00 94.88 72 LYS A N 1
ATOM 576 C CA . LYS A 1 72 ? -6.195 -0.120 28.446 1.00 94.88 72 LYS A CA 1
ATOM 577 C C . LYS A 1 72 ? -6.389 -1.565 27.977 1.00 94.88 72 LYS A C 1
ATOM 579 O O . LYS A 1 72 ? -6.781 -2.438 28.749 1.00 94.88 72 LYS A O 1
ATOM 584 N N . TYR A 1 73 ? -6.107 -1.844 26.706 1.00 95.38 73 TYR A N 1
ATOM 585 C CA . TYR A 1 73 ? -6.332 -3.175 26.136 1.00 95.38 73 TYR A CA 1
ATOM 586 C C . TYR A 1 73 ? -5.306 -4.206 26.601 1.00 95.38 73 TYR A C 1
ATOM 588 O O . TYR A 1 73 ? -5.653 -5.374 26.777 1.00 95.38 73 TYR A O 1
ATOM 596 N N . LEU A 1 74 ? -4.065 -3.792 26.873 1.00 95.19 74 LEU A N 1
ATOM 597 C CA . LEU A 1 74 ? -3.072 -4.668 27.494 1.00 95.19 74 LEU A CA 1
ATOM 598 C C . LEU A 1 74 ? -3.503 -5.120 28.895 1.00 95.19 74 LEU A C 1
ATOM 600 O O . LEU A 1 74 ? -3.192 -6.246 29.284 1.00 95.19 74 LEU A O 1
ATOM 604 N N . GLU A 1 75 ? -4.209 -4.284 29.659 1.00 95.31 75 GLU A N 1
ATOM 605 C CA . GLU A 1 75 ? -4.779 -4.686 30.950 1.00 95.31 75 GLU A CA 1
ATOM 606 C C . GLU A 1 75 ? -5.890 -5.726 30.788 1.00 95.31 75 GLU A C 1
ATOM 608 O O . GLU A 1 75 ? -5.856 -6.752 31.469 1.00 95.31 75 GLU A O 1
ATOM 613 N N . ILE A 1 76 ? -6.818 -5.513 29.849 1.00 93.62 76 ILE A N 1
ATOM 614 C CA . ILE A 1 76 ? -7.898 -6.468 29.548 1.00 93.62 76 ILE A CA 1
ATOM 615 C C . ILE A 1 76 ? -7.312 -7.822 29.130 1.00 93.62 76 ILE A C 1
ATOM 617 O O . ILE A 1 76 ? -7.665 -8.849 29.705 1.00 93.62 76 ILE A O 1
ATOM 621 N N . ILE A 1 77 ? -6.358 -7.823 28.193 1.00 94.31 77 ILE A N 1
ATOM 622 C CA . ILE A 1 77 ? -5.656 -9.026 27.715 1.00 94.31 77 ILE A CA 1
ATOM 623 C C . ILE A 1 77 ? -5.006 -9.797 28.868 1.00 94.31 77 ILE A C 1
ATOM 625 O O . ILE A 1 77 ? -5.098 -11.024 28.920 1.00 94.31 77 ILE A O 1
ATOM 629 N N . LYS A 1 78 ? -4.359 -9.093 29.807 1.00 94.06 78 LYS A N 1
ATOM 630 C CA . LYS A 1 78 ? -3.743 -9.715 30.990 1.00 94.06 78 LYS A CA 1
ATOM 631 C C . LYS A 1 78 ? -4.782 -10.342 31.916 1.00 94.06 78 LYS A C 1
ATOM 633 O O . LYS A 1 78 ? -4.515 -11.406 32.464 1.00 94.06 78 LYS A O 1
ATOM 638 N N . GLN A 1 79 ? -5.939 -9.705 32.100 1.00 93.19 79 GLN A N 1
ATOM 639 C CA . GLN A 1 79 ? -7.008 -10.217 32.966 1.00 93.19 79 GLN A CA 1
ATOM 640 C C . GLN A 1 79 ? -7.602 -11.526 32.438 1.00 93.19 79 GLN A C 1
ATOM 642 O O . GLN A 1 79 ? -7.861 -12.431 33.226 1.00 93.19 79 GLN A O 1
ATOM 647 N N . ILE A 1 80 ? -7.765 -11.638 31.119 1.00 91.56 80 ILE A N 1
ATOM 648 C CA . ILE A 1 80 ? -8.296 -12.844 30.464 1.00 91.56 80 ILE A CA 1
ATOM 649 C C . ILE A 1 80 ? -7.201 -13.850 30.071 1.00 91.56 80 ILE A C 1
ATOM 651 O O . ILE A 1 80 ? -7.502 -14.900 29.516 1.00 91.56 80 ILE A O 1
ATOM 655 N N . ASN A 1 81 ? -5.930 -13.535 30.348 1.00 92.00 81 ASN A N 1
ATOM 656 C CA . ASN A 1 81 ? -4.766 -14.356 30.010 1.00 92.00 81 ASN A CA 1
ATOM 657 C C . ASN A 1 81 ? -4.717 -14.768 28.521 1.00 92.00 81 ASN A C 1
ATOM 659 O O . ASN A 1 81 ? -4.456 -15.926 28.198 1.00 92.00 81 ASN A O 1
ATOM 663 N N . LEU A 1 82 ? -4.988 -13.822 27.614 1.00 91.44 82 LEU A N 1
ATOM 664 C CA . LEU A 1 82 ? -4.989 -14.087 26.173 1.00 91.44 82 LEU A CA 1
ATOM 665 C C . LEU A 1 82 ? -3.558 -14.137 25.616 1.00 91.44 82 LEU A C 1
ATOM 667 O O . LEU A 1 82 ? -2.764 -13.208 25.794 1.00 91.44 82 LEU A O 1
ATOM 671 N N . ASP A 1 83 ? -3.244 -15.212 24.894 1.00 90.62 83 ASP A N 1
ATOM 672 C CA . ASP A 1 83 ? -1.917 -15.428 24.323 1.00 90.62 83 ASP A CA 1
ATOM 673 C C . ASP A 1 83 ? -1.597 -14.438 23.198 1.00 90.62 83 ASP A C 1
ATOM 675 O O . ASP A 1 83 ? -2.427 -14.119 22.346 1.00 90.62 83 ASP A O 1
ATOM 679 N N . ARG A 1 84 ? -0.328 -14.019 23.111 1.00 89.00 84 ARG A N 1
ATOM 680 C CA . ARG A 1 84 ? 0.140 -13.083 22.073 1.00 89.00 84 ARG A CA 1
ATOM 681 C C . ARG A 1 84 ? -0.088 -13.580 20.640 1.00 89.00 84 ARG A C 1
ATOM 683 O O . ARG A 1 84 ? -0.246 -12.773 19.735 1.00 89.00 84 ARG A O 1
ATOM 690 N N . GLY A 1 85 ? -0.139 -14.896 20.427 1.00 88.75 85 GLY A N 1
ATOM 691 C CA . GLY A 1 85 ? -0.451 -15.500 19.124 1.00 88.75 85 GLY A CA 1
ATOM 692 C C . GLY A 1 85 ? -1.929 -15.420 18.711 1.00 88.75 85 GLY A C 1
ATOM 693 O O . GLY A 1 85 ? -2.284 -15.889 17.624 1.00 88.75 85 GLY A O 1
ATOM 694 N N . MET A 1 86 ? -2.790 -14.870 19.571 1.00 92.06 86 MET A N 1
ATOM 695 C CA . MET A 1 86 ? -4.240 -14.776 19.380 1.00 92.06 86 MET A CA 1
ATOM 696 C C . MET A 1 86 ? -4.729 -13.340 19.181 1.00 92.06 86 MET A C 1
ATOM 698 O O . MET A 1 86 ? -5.912 -13.145 18.912 1.00 92.06 86 MET A O 1
ATOM 702 N N . TYR A 1 87 ? -3.846 -12.344 19.283 1.00 94.44 87 TYR A N 1
ATOM 703 C CA . TYR A 1 87 ? -4.210 -10.957 19.026 1.00 94.44 87 TYR A CA 1
ATOM 704 C C . TYR A 1 87 ? -3.080 -10.147 18.392 1.00 94.44 87 TYR A C 1
ATOM 706 O O . TYR A 1 87 ? -1.899 -10.468 18.543 1.00 94.44 87 TYR A O 1
ATOM 714 N N . ALA A 1 88 ? -3.453 -9.052 17.738 1.00 95.00 88 ALA A N 1
ATOM 715 C CA . ALA A 1 88 ? -2.546 -7.994 17.309 1.00 95.00 88 ALA A CA 1
ATOM 716 C C . ALA A 1 88 ? -3.202 -6.623 17.491 1.00 95.00 88 ALA A C 1
ATOM 718 O O . ALA A 1 88 ? -4.419 -6.484 17.356 1.00 95.00 88 ALA A O 1
ATOM 719 N N . PHE A 1 89 ? -2.400 -5.598 17.772 1.00 96.38 89 PHE A N 1
ATOM 720 C CA . PHE A 1 89 ? -2.863 -4.225 17.587 1.00 96.38 89 PHE A CA 1
ATOM 721 C C . PHE A 1 89 ? -2.930 -3.905 16.094 1.00 96.38 89 PHE A C 1
ATOM 723 O O . PHE A 1 89 ? -2.052 -4.313 15.341 1.00 96.38 89 PHE A O 1
ATOM 730 N N . ALA A 1 90 ? -3.936 -3.134 15.677 1.00 96.06 90 ALA A N 1
ATOM 731 C CA . ALA A 1 90 ? -4.110 -2.732 14.281 1.00 96.06 90 ALA A CA 1
ATOM 732 C C . ALA A 1 90 ? -2.843 -2.091 13.681 1.00 96.06 90 ALA A C 1
ATOM 734 O O . ALA A 1 90 ? -2.481 -2.403 12.552 1.00 96.06 90 ALA A O 1
ATOM 735 N N . GLU A 1 91 ? -2.133 -1.263 14.461 1.00 94.94 91 GLU A N 1
ATOM 736 C CA . GLU A 1 91 ? -0.878 -0.618 14.039 1.00 94.94 91 GLU A CA 1
ATOM 737 C C . GLU A 1 91 ? 0.202 -1.624 13.616 1.00 94.94 91 GLU A C 1
ATOM 739 O O . GLU A 1 91 ? 0.985 -1.340 12.718 1.00 94.94 91 GLU A O 1
ATOM 744 N N . GLU A 1 92 ? 0.233 -2.818 14.212 1.00 93.31 92 GLU A N 1
ATOM 745 C CA . GLU A 1 92 ? 1.214 -3.855 13.857 1.00 93.31 92 GLU A CA 1
ATOM 746 C C . GLU A 1 92 ? 0.993 -4.421 12.453 1.00 93.31 92 GLU A C 1
ATOM 748 O O . GLU A 1 92 ? 1.882 -5.062 11.904 1.00 93.31 92 GLU A O 1
ATOM 753 N N . LEU A 1 93 ? -0.190 -4.201 11.877 1.00 93.00 93 LEU A N 1
ATOM 754 C CA . LEU A 1 93 ? -0.536 -4.630 10.527 1.00 93.00 93 LEU A CA 1
ATOM 755 C C . LEU A 1 93 ? -0.293 -3.523 9.494 1.00 93.00 93 LEU A C 1
ATOM 757 O O . LEU A 1 93 ? -0.477 -3.758 8.304 1.00 93.00 93 LEU A O 1
ATOM 761 N N . PHE A 1 94 ? 0.102 -2.312 9.905 1.00 92.69 94 PHE A N 1
ATOM 762 C CA . PHE A 1 94 ? 0.293 -1.199 8.970 1.00 92.69 94 PHE A CA 1
ATOM 763 C C . PHE A 1 94 ? 1.461 -1.437 8.015 1.00 92.69 94 PHE A C 1
ATOM 765 O O . PHE A 1 94 ? 1.353 -1.058 6.858 1.00 92.69 94 PHE A O 1
ATOM 772 N N . GLU A 1 95 ? 2.526 -2.116 8.442 1.00 88.00 95 GLU A N 1
ATOM 773 C CA . GLU A 1 95 ? 3.658 -2.472 7.568 1.00 88.00 95 GLU A CA 1
ATOM 774 C C . GLU A 1 95 ? 3.237 -3.382 6.399 1.00 88.00 95 GLU A C 1
ATOM 776 O O . GLU A 1 95 ? 3.839 -3.338 5.331 1.00 88.00 95 GLU A O 1
ATOM 781 N N . ASP A 1 96 ? 2.157 -4.162 6.544 1.00 87.12 96 ASP A N 1
ATOM 782 C CA . ASP A 1 96 ? 1.616 -4.985 5.453 1.00 87.12 96 ASP A CA 1
ATOM 783 C C . ASP A 1 96 ? 0.940 -4.149 4.340 1.00 87.12 96 ASP A C 1
ATOM 785 O O . ASP A 1 96 ? 0.622 -4.696 3.276 1.00 87.12 96 ASP A O 1
ATOM 789 N N . LEU A 1 97 ? 0.712 -2.847 4.572 1.00 87.44 97 LEU A N 1
ATOM 790 C CA . LEU A 1 97 ? 0.254 -1.886 3.560 1.00 87.44 97 LEU A CA 1
ATOM 791 C C . LEU A 1 97 ? 1.377 -1.447 2.623 1.00 87.44 97 LEU A C 1
ATOM 793 O O . LEU A 1 97 ? 1.100 -0.993 1.511 1.00 87.44 97 LEU A O 1
ATOM 797 N N . ASP A 1 98 ? 2.625 -1.553 3.072 1.00 85.00 98 ASP A N 1
ATOM 798 C CA . ASP A 1 98 ? 3.764 -1.110 2.294 1.00 85.00 98 ASP A CA 1
ATOM 799 C C . ASP A 1 98 ? 4.040 -2.079 1.151 1.00 85.00 98 ASP A C 1
ATOM 801 O O . ASP A 1 98 ? 3.847 -3.297 1.231 1.00 85.00 98 ASP A O 1
ATOM 805 N N . PHE A 1 99 ? 4.515 -1.524 0.042 1.00 79.06 99 PHE A N 1
ATOM 806 C CA . PHE A 1 99 ? 4.889 -2.340 -1.096 1.00 79.06 99 PHE A CA 1
ATOM 807 C C . PHE A 1 99 ? 6.104 -3.207 -0.730 1.00 79.06 99 PHE A C 1
ATOM 809 O O . PHE A 1 99 ? 7.135 -2.687 -0.314 1.00 79.06 99 PHE A O 1
ATOM 816 N N . ASP A 1 100 ? 6.015 -4.521 -0.934 1.00 79.94 100 ASP A N 1
ATOM 817 C CA . ASP A 1 100 ? 7.111 -5.455 -0.656 1.00 79.94 100 ASP A CA 1
ATOM 818 C C . ASP A 1 100 ? 7.546 -6.183 -1.934 1.00 79.94 100 ASP A C 1
ATOM 820 O O . ASP A 1 100 ? 6.859 -7.067 -2.462 1.00 79.94 100 ASP A O 1
ATOM 824 N N . TRP A 1 101 ? 8.737 -5.824 -2.412 1.00 80.00 101 TRP A N 1
ATOM 825 C CA . TRP A 1 101 ? 9.368 -6.434 -3.579 1.00 80.00 101 TRP A CA 1
ATOM 826 C C . TRP A 1 101 ? 9.631 -7.928 -3.404 1.00 80.00 101 TRP A C 1
ATOM 828 O O . TRP A 1 101 ? 9.500 -8.674 -4.371 1.00 80.00 101 TRP A O 1
ATOM 838 N N . ASN A 1 102 ? 9.965 -8.396 -2.198 1.00 80.38 102 ASN A N 1
ATOM 839 C CA . ASN A 1 102 ? 10.205 -9.818 -1.945 1.00 80.38 102 ASN A CA 1
ATOM 840 C C . ASN A 1 102 ? 8.903 -10.612 -2.032 1.00 80.38 102 ASN A C 1
ATOM 842 O O . ASN A 1 102 ? 8.868 -11.699 -2.619 1.00 80.38 102 ASN A O 1
ATOM 846 N N . LYS A 1 103 ? 7.817 -10.058 -1.481 1.00 81.56 103 LYS A N 1
ATOM 847 C CA . LYS A 1 103 ? 6.473 -10.641 -1.576 1.00 81.56 103 LYS A CA 1
ATOM 848 C C . LYS A 1 103 ? 6.022 -10.736 -3.030 1.00 81.56 103 LYS A C 1
ATOM 850 O O . LYS A 1 103 ? 5.509 -11.785 -3.420 1.00 81.56 103 LYS A O 1
ATOM 855 N N . LEU A 1 104 ? 6.266 -9.698 -3.833 1.00 82.81 104 LEU A N 1
ATOM 856 C CA . LEU A 1 104 ? 5.946 -9.699 -5.264 1.00 82.81 104 LEU A CA 1
ATOM 857 C C . LEU A 1 104 ? 6.847 -10.655 -6.064 1.00 82.81 104 LEU A C 1
ATOM 859 O O . LEU A 1 104 ? 6.377 -11.402 -6.925 1.00 82.81 104 LEU A O 1
ATOM 863 N N . ALA A 1 105 ? 8.135 -10.715 -5.726 1.00 88.12 105 ALA A N 1
ATOM 864 C CA . ALA A 1 105 ? 9.067 -11.666 -6.313 1.00 88.12 105 ALA A CA 1
ATOM 865 C C . ALA A 1 105 ? 8.685 -13.119 -5.994 1.00 88.12 105 ALA A C 1
ATOM 867 O O . ALA A 1 105 ? 9.027 -14.015 -6.761 1.00 88.12 105 ALA A O 1
ATOM 868 N N . GLY A 1 106 ? 7.950 -13.390 -4.911 1.00 87.44 106 GLY A N 1
ATOM 869 C CA . GLY A 1 106 ? 7.404 -14.723 -4.633 1.00 87.44 106 GLY A CA 1
ATOM 870 C C . GLY A 1 106 ? 8.485 -15.803 -4.505 1.00 87.44 106 GLY A C 1
ATOM 871 O O . GLY A 1 106 ? 8.278 -16.939 -4.924 1.00 87.44 106 GLY A O 1
ATOM 872 N N . GLY A 1 107 ? 9.659 -15.437 -3.979 1.00 88.38 107 GLY A N 1
ATOM 873 C CA . GLY A 1 107 ? 10.829 -16.315 -3.857 1.00 88.38 107 GLY A CA 1
ATOM 874 C C . GLY A 1 107 ? 11.752 -16.356 -5.082 1.00 88.38 107 GLY A C 1
ATOM 875 O O . GLY A 1 107 ? 12.803 -16.995 -5.017 1.00 88.38 107 GLY A O 1
ATOM 876 N N . ARG A 1 108 ? 11.406 -15.668 -6.179 1.00 92.00 108 ARG A N 1
ATOM 877 C CA . ARG A 1 108 ? 12.303 -15.466 -7.328 1.00 92.00 108 ARG A CA 1
ATOM 878 C C . ARG A 1 108 ? 13.472 -14.558 -6.961 1.00 92.00 108 ARG A C 1
ATOM 880 O O . ARG A 1 108 ? 13.404 -13.756 -6.031 1.00 92.00 108 ARG A O 1
ATOM 887 N N . LYS A 1 109 ? 14.554 -14.662 -7.731 1.00 93.12 109 LYS A N 1
ATOM 888 C CA . LYS A 1 109 ? 15.711 -13.768 -7.605 1.00 93.12 109 LYS A CA 1
ATOM 889 C C . LYS A 1 109 ? 15.349 -12.387 -8.136 1.00 93.12 109 LYS A C 1
ATOM 891 O O . LYS A 1 109 ? 14.865 -12.281 -9.256 1.00 93.12 109 LYS A O 1
ATOM 896 N N . ILE A 1 110 ? 15.641 -11.331 -7.387 1.00 92.62 110 ILE A N 1
ATOM 897 C CA . ILE A 1 110 ? 15.406 -9.967 -7.871 1.00 92.62 110 ILE A CA 1
ATOM 898 C C . ILE A 1 110 ? 16.616 -9.494 -8.683 1.00 92.62 110 ILE A C 1
ATOM 900 O O . ILE A 1 110 ? 17.754 -9.610 -8.220 1.00 92.62 110 ILE A O 1
ATOM 904 N N . ILE A 1 111 ? 16.378 -8.960 -9.880 1.00 94.50 111 ILE A N 1
ATOM 905 C CA . ILE A 1 111 ? 17.389 -8.301 -10.720 1.00 94.50 111 ILE A CA 1
ATOM 906 C C . ILE A 1 111 ? 16.918 -6.907 -11.125 1.00 94.50 111 ILE A C 1
ATOM 908 O O . ILE A 1 111 ? 15.724 -6.685 -11.323 1.00 94.50 111 ILE A O 1
ATOM 912 N N . LEU A 1 112 ? 17.857 -5.969 -11.236 1.00 94.44 112 LEU A N 1
ATOM 913 C CA . LEU A 1 112 ? 17.568 -4.584 -11.620 1.00 94.44 112 LEU A CA 1
ATOM 914 C C . LEU A 1 112 ? 17.953 -4.358 -13.082 1.00 94.44 112 LEU A C 1
ATOM 916 O O . LEU A 1 112 ? 19.088 -4.656 -13.448 1.00 94.44 112 LEU A O 1
ATOM 920 N N . TRP A 1 113 ? 17.051 -3.834 -13.910 1.00 96.19 113 TRP A N 1
ATOM 921 C CA . TRP A 1 113 ? 17.339 -3.530 -15.314 1.00 96.19 113 TRP A CA 1
ATOM 922 C C . TRP A 1 113 ? 17.515 -2.028 -15.536 1.00 96.19 113 TRP A C 1
ATOM 924 O O . TRP A 1 113 ? 16.561 -1.256 -15.453 1.00 96.19 113 TRP A O 1
ATOM 934 N N . GLY A 1 114 ? 18.739 -1.644 -15.904 1.00 94.94 114 GLY A N 1
ATOM 935 C CA . GLY A 1 114 ? 19.178 -0.283 -16.194 1.00 94.94 114 GLY A CA 1
ATOM 936 C C . GLY A 1 114 ? 20.053 0.250 -15.068 1.00 94.94 114 GLY A C 1
ATOM 937 O O . GLY A 1 114 ? 19.540 0.614 -14.019 1.00 94.94 114 GLY A O 1
ATOM 938 N N . ILE A 1 115 ? 21.369 0.333 -15.273 1.00 93.31 115 ILE A N 1
ATOM 939 C CA . ILE A 1 115 ? 22.339 0.657 -14.200 1.00 93.31 115 ILE A CA 1
ATOM 940 C C . ILE A 1 115 ? 22.685 2.153 -14.106 1.00 93.31 115 ILE A C 1
ATOM 942 O O . ILE A 1 115 ? 23.791 2.523 -13.709 1.00 93.31 115 ILE A O 1
ATOM 946 N N . GLY A 1 116 ? 21.754 3.013 -14.524 1.00 91.25 116 GLY A N 1
ATOM 947 C CA . GLY A 1 116 ? 21.929 4.464 -14.579 1.00 91.25 116 GLY A CA 1
ATOM 948 C C . GLY A 1 116 ? 21.714 5.181 -13.243 1.00 91.25 116 GLY A C 1
ATOM 949 O O . GLY A 1 116 ? 21.664 4.572 -12.174 1.00 91.25 116 GLY A O 1
ATOM 950 N N . HIS A 1 117 ? 21.529 6.498 -13.330 1.00 88.19 117 HIS A N 1
ATOM 951 C CA . HIS A 1 117 ? 21.319 7.378 -12.177 1.00 88.19 117 HIS A CA 1
ATOM 952 C C . HIS A 1 117 ? 20.070 6.999 -11.360 1.00 88.19 117 HIS A C 1
ATOM 954 O O . HIS A 1 117 ? 20.041 7.132 -10.139 1.00 88.19 117 HIS A O 1
ATOM 960 N N . GLU A 1 118 ? 19.027 6.502 -12.017 1.00 86.81 118 GLU A N 1
ATOM 961 C CA . GLU A 1 118 ? 17.812 6.007 -11.376 1.00 86.81 118 GLU A CA 1
ATOM 962 C C . GLU A 1 118 ? 18.082 4.761 -10.522 1.00 86.81 118 GLU A C 1
ATOM 964 O O . GLU A 1 118 ? 17.555 4.666 -9.416 1.00 86.81 118 GLU A O 1
ATOM 969 N N . CYS A 1 119 ? 18.958 3.857 -10.978 1.00 88.88 119 CYS A N 1
ATOM 970 C CA . CYS A 1 119 ? 19.422 2.720 -10.182 1.00 88.88 119 CYS A CA 1
ATOM 971 C C . CYS A 1 119 ? 20.240 3.186 -8.978 1.00 88.88 119 CYS A C 1
ATOM 973 O O . CYS A 1 119 ? 19.983 2.727 -7.872 1.00 88.88 119 CYS A O 1
ATOM 975 N N . ASP A 1 120 ? 21.163 4.142 -9.160 1.00 86.69 120 ASP A N 1
ATOM 976 C CA . ASP A 1 120 ? 21.907 4.737 -8.039 1.00 86.69 120 ASP A CA 1
ATOM 977 C C . ASP A 1 120 ? 20.942 5.312 -6.989 1.00 86.69 120 ASP A C 1
ATOM 979 O O . ASP A 1 120 ? 21.094 5.086 -5.790 1.00 86.69 120 ASP A O 1
ATOM 983 N N . ARG A 1 121 ? 19.924 6.059 -7.432 1.00 80.81 121 ARG A N 1
ATOM 984 C CA . ARG A 1 121 ? 18.931 6.675 -6.545 1.00 80.81 121 ARG A CA 1
ATOM 985 C C . ARG A 1 121 ? 18.070 5.623 -5.843 1.00 80.81 121 ARG A C 1
ATOM 987 O O . ARG A 1 121 ? 17.807 5.781 -4.655 1.00 80.81 121 ARG A O 1
ATOM 994 N N . PHE A 1 122 ? 17.655 4.573 -6.550 1.00 81.44 122 PHE A N 1
ATOM 995 C CA . PHE A 1 122 ? 16.893 3.458 -5.989 1.00 81.44 122 PHE A CA 1
ATOM 996 C C . PHE A 1 122 ? 17.710 2.689 -4.942 1.00 81.44 122 PHE A C 1
ATOM 998 O O . PHE A 1 122 ? 17.229 2.450 -3.841 1.00 81.44 122 PHE A O 1
ATOM 1005 N N . GLU A 1 123 ? 18.973 2.373 -5.220 1.00 80.62 123 GLU A N 1
ATOM 1006 C CA . GLU A 1 123 ? 19.849 1.668 -4.276 1.00 80.62 123 GLU A CA 1
ATOM 1007 C C . GLU A 1 123 ? 20.186 2.521 -3.041 1.00 80.62 123 GLU A C 1
ATOM 1009 O O . GLU A 1 123 ? 20.166 2.023 -1.921 1.00 80.62 123 GLU A O 1
ATOM 1014 N N . ASN A 1 124 ? 20.445 3.821 -3.204 1.00 74.00 124 ASN A N 1
ATOM 1015 C CA . ASN A 1 124 ? 20.856 4.680 -2.085 1.00 74.00 124 ASN A CA 1
ATOM 1016 C C . ASN A 1 124 ? 19.716 5.069 -1.130 1.00 74.00 124 ASN A C 1
ATOM 1018 O O . ASN A 1 124 ? 19.984 5.481 -0.004 1.00 74.00 124 ASN A O 1
ATOM 1022 N N . LYS A 1 125 ? 18.456 5.006 -1.574 1.00 67.00 125 LYS A N 1
ATOM 1023 C CA . LYS A 1 125 ? 17.297 5.501 -0.805 1.00 67.00 125 LYS A CA 1
ATOM 1024 C C . LYS A 1 125 ? 16.488 4.423 -0.110 1.00 67.00 125 LYS A C 1
ATOM 1026 O O . LYS A 1 125 ? 15.457 4.724 0.486 1.00 67.00 125 LYS A O 1
ATOM 1031 N N . SER A 1 126 ? 16.870 3.170 -0.256 1.00 53.75 126 SER A N 1
ATOM 1032 C CA . SER A 1 126 ? 15.921 2.097 -0.066 1.00 53.75 126 SER A CA 1
ATOM 1033 C C . SER A 1 126 ? 16.223 1.263 1.174 1.00 53.75 126 SER A C 1
ATOM 1035 O O . SER A 1 126 ? 17.299 0.687 1.322 1.00 53.75 126 SER A O 1
ATOM 1037 N N . MET A 1 127 ? 15.177 1.061 1.984 1.00 52.50 127 MET A N 1
ATOM 1038 C CA . MET A 1 127 ? 15.009 -0.154 2.798 1.00 52.50 127 MET A CA 1
ATOM 1039 C C . MET A 1 127 ? 15.146 -1.428 1.940 1.00 52.50 127 MET A C 1
ATOM 1041 O O . MET A 1 127 ? 15.340 -2.522 2.464 1.00 52.50 127 MET A O 1
ATOM 1045 N N . PHE A 1 128 ? 15.101 -1.296 0.606 1.00 56.22 128 PHE A N 1
ATOM 1046 C CA . PHE A 1 128 ? 15.441 -2.360 -0.323 1.00 56.22 128 PHE A CA 1
ATOM 1047 C C . PHE A 1 128 ? 16.837 -2.939 -0.035 1.00 56.22 128 PHE A C 1
ATOM 1049 O O . PHE A 1 128 ? 16.973 -4.157 0.016 1.00 56.22 128 PHE A O 1
ATOM 1056 N N . CYS A 1 129 ? 17.843 -2.118 0.280 1.00 48.22 129 CYS A N 1
ATOM 1057 C CA . CYS A 1 129 ? 19.200 -2.594 0.575 1.00 48.22 129 CYS A CA 1
ATOM 1058 C C . CYS A 1 129 ? 19.346 -3.339 1.913 1.00 48.22 129 CYS A C 1
ATOM 1060 O O . CYS A 1 129 ? 20.243 -4.171 2.041 1.00 48.22 129 CYS A O 1
ATOM 1062 N N . GLU A 1 130 ? 18.475 -3.093 2.895 1.00 49.59 130 GLU A N 1
ATOM 1063 C CA . GLU A 1 130 ? 18.592 -3.713 4.225 1.00 49.59 130 GLU A CA 1
ATOM 1064 C C . GLU A 1 130 ? 17.987 -5.129 4.299 1.00 49.59 130 GLU A C 1
ATOM 1066 O O . GLU A 1 130 ? 18.230 -5.850 5.265 1.00 49.59 130 GLU A O 1
ATOM 1071 N N . GLY A 1 131 ? 17.287 -5.584 3.248 1.00 51.34 131 GLY A N 1
ATOM 1072 C CA . GLY A 1 131 ? 16.693 -6.928 3.209 1.00 51.34 131 GLY A CA 1
ATOM 1073 C C . GLY A 1 131 ? 16.559 -7.599 1.837 1.00 51.34 131 GLY A C 1
ATOM 1074 O O . GLY A 1 131 ? 16.289 -8.799 1.789 1.00 51.34 131 GLY A O 1
ATOM 1075 N N . ASN A 1 132 ? 16.754 -6.895 0.714 1.00 59.47 132 ASN A N 1
ATOM 1076 C CA . ASN A 1 132 ? 16.552 -7.484 -0.613 1.00 59.47 132 ASN A CA 1
ATOM 1077 C C . ASN A 1 132 ? 17.850 -8.051 -1.178 1.00 59.47 132 ASN A C 1
ATOM 1079 O O . ASN A 1 132 ? 18.866 -7.379 -1.350 1.00 59.47 132 ASN A O 1
ATOM 1083 N N . ASN A 1 133 ? 17.788 -9.332 -1.521 1.00 70.75 133 ASN A N 1
ATOM 1084 C CA . ASN A 1 133 ? 18.904 -10.081 -2.068 1.00 70.75 133 ASN A CA 1
ATOM 1085 C C . ASN A 1 133 ? 19.002 -9.844 -3.583 1.00 70.75 133 ASN A C 1
ATOM 1087 O O . ASN A 1 133 ? 18.736 -10.754 -4.373 1.00 70.75 133 ASN A O 1
ATOM 1091 N N . VAL A 1 134 ? 19.355 -8.616 -3.992 1.00 87.62 134 VAL A N 1
ATOM 1092 C CA . VAL A 1 134 ? 19.610 -8.300 -5.407 1.00 87.62 134 VAL A CA 1
ATOM 1093 C C . VAL A 1 134 ? 20.635 -9.291 -5.938 1.00 87.62 134 VAL A C 1
ATOM 1095 O O . VAL A 1 134 ? 21.767 -9.404 -5.443 1.00 87.62 134 VAL A O 1
ATOM 1098 N N . TYR A 1 135 ? 20.210 -10.065 -6.926 1.00 92.62 135 TYR A N 1
ATOM 1099 C CA . TYR A 1 135 ? 21.014 -11.129 -7.497 1.00 92.62 135 TYR A CA 1
ATOM 1100 C C . TYR A 1 135 ? 22.052 -10.573 -8.473 1.00 92.62 135 TYR A C 1
ATOM 1102 O O . TYR A 1 135 ? 23.193 -11.033 -8.499 1.00 92.62 135 TYR A O 1
ATOM 1110 N N . GLY A 1 136 ? 21.664 -9.559 -9.241 1.00 94.06 136 GLY A N 1
ATOM 1111 C CA . GLY A 1 136 ? 22.503 -8.899 -10.227 1.00 94.06 136 GLY A CA 1
ATOM 1112 C C . GLY A 1 136 ? 21.743 -7.817 -10.977 1.00 94.06 136 GLY A C 1
ATOM 1113 O O . GLY A 1 136 ? 20.612 -7.474 -10.627 1.00 94.06 136 GLY A O 1
ATOM 1114 N N . TYR A 1 137 ? 22.384 -7.302 -12.015 1.00 95.81 137 TYR A N 1
ATOM 1115 C CA . TYR A 1 137 ? 21.870 -6.202 -12.819 1.00 95.81 137 TYR A CA 1
ATOM 1116 C C . TYR A 1 137 ? 21.779 -6.616 -14.281 1.00 95.81 137 TYR A C 1
ATOM 1118 O O . TYR A 1 137 ? 22.535 -7.475 -14.722 1.00 95.81 137 TYR A O 1
ATOM 1126 N N . VAL A 1 138 ? 20.904 -5.974 -15.037 1.00 97.12 138 VAL A N 1
ATOM 1127 C CA . VAL A 1 138 ? 20.802 -6.102 -16.489 1.00 97.12 138 VAL A CA 1
ATOM 1128 C C . VAL A 1 138 ? 21.029 -4.732 -17.095 1.00 97.12 138 VAL A C 1
ATOM 1130 O O . VAL A 1 138 ? 20.483 -3.742 -16.610 1.00 97.12 138 VAL A O 1
ATOM 1133 N N . ASP A 1 139 ? 21.843 -4.659 -18.138 1.00 96.19 139 ASP A N 1
ATOM 1134 C CA . ASP A 1 139 ? 21.999 -3.434 -18.910 1.00 96.19 139 ASP A CA 1
ATOM 1135 C C . ASP A 1 139 ? 22.126 -3.762 -20.395 1.00 96.19 139 ASP A C 1
ATOM 1137 O O . ASP A 1 139 ? 22.973 -4.563 -20.791 1.00 96.19 139 ASP A O 1
ATOM 1141 N N . SER A 1 140 ? 21.279 -3.137 -21.212 1.00 92.75 140 SER A N 1
ATOM 1142 C CA . SER A 1 140 ? 21.237 -3.369 -22.659 1.00 92.75 140 SER A CA 1
ATOM 1143 C C . SER A 1 140 ? 22.502 -2.868 -23.375 1.00 92.75 140 SER A C 1
ATOM 1145 O O . SER A 1 140 ? 22.789 -3.305 -24.484 1.00 92.75 140 SER A O 1
ATOM 1147 N N . GLU A 1 141 ? 23.287 -1.983 -22.748 1.00 89.56 141 GLU A N 1
ATOM 1148 C CA . GLU A 1 141 ? 24.570 -1.477 -23.250 1.00 89.56 141 GLU A CA 1
ATOM 1149 C C . GLU A 1 141 ? 25.719 -1.790 -22.277 1.00 89.56 141 GLU A C 1
ATOM 1151 O O . GLU A 1 141 ? 26.593 -0.947 -22.061 1.00 89.56 141 GLU A O 1
ATOM 1156 N N . LYS A 1 142 ? 25.718 -2.983 -21.663 1.00 85.56 142 LYS A N 1
ATOM 1157 C CA . LYS A 1 142 ? 26.684 -3.443 -20.646 1.00 85.56 142 LYS A CA 1
ATOM 1158 C C . LYS A 1 142 ? 28.084 -2.810 -20.773 1.00 85.56 142 LYS A C 1
ATOM 1160 O O . LYS A 1 142 ? 28.899 -3.197 -21.609 1.00 85.56 142 LYS A O 1
ATOM 1165 N N . ARG A 1 143 ? 28.378 -1.850 -19.883 1.00 89.62 143 ARG A N 1
ATOM 1166 C CA . ARG A 1 143 ? 29.670 -1.119 -19.816 1.00 89.62 143 ARG A CA 1
ATOM 1167 C C . ARG A 1 143 ? 30.640 -1.672 -18.774 1.00 89.62 143 ARG A C 1
ATOM 1169 O O . ARG A 1 143 ? 31.784 -1.233 -18.698 1.00 89.62 143 ARG A O 1
ATOM 1176 N N . MET A 1 144 ? 30.170 -2.592 -17.938 1.00 93.12 144 MET A N 1
ATOM 1177 C CA . MET A 1 144 ? 30.928 -3.226 -16.865 1.00 93.12 144 MET A CA 1
ATOM 1178 C C . MET A 1 144 ? 30.393 -4.633 -16.614 1.00 93.12 144 MET A C 1
ATOM 1180 O O . MET A 1 144 ? 29.215 -4.892 -16.838 1.00 93.12 144 MET A O 1
ATOM 1184 N N . ASP A 1 145 ? 31.247 -5.527 -16.119 1.00 95.25 145 ASP A N 1
ATOM 1185 C CA . ASP A 1 145 ? 30.853 -6.905 -15.797 1.00 95.25 145 ASP A CA 1
ATOM 1186 C C . ASP A 1 145 ? 30.264 -7.054 -14.392 1.00 95.25 145 ASP A C 1
ATOM 1188 O O . ASP A 1 145 ? 29.524 -8.003 -14.127 1.00 95.25 145 ASP A O 1
ATOM 1192 N N . TYR A 1 146 ? 30.592 -6.128 -13.487 1.00 94.00 146 TYR A N 1
ATOM 1193 C CA . TYR A 1 146 ? 30.178 -6.173 -12.090 1.00 94.00 146 TYR A CA 1
ATOM 1194 C C . TYR A 1 146 ? 29.842 -4.781 -11.557 1.00 94.00 146 TYR A C 1
ATOM 1196 O O . TYR A 1 146 ? 30.531 -3.810 -11.863 1.00 94.00 146 TYR A O 1
ATOM 1204 N N . ARG A 1 147 ? 28.827 -4.721 -10.693 1.00 90.50 147 ARG A N 1
ATOM 1205 C CA . ARG A 1 147 ? 28.399 -3.542 -9.930 1.00 90.50 147 ARG A CA 1
ATOM 1206 C C . ARG A 1 147 ? 28.107 -3.990 -8.502 1.00 90.50 147 ARG A C 1
ATOM 1208 O O . ARG A 1 147 ? 27.479 -5.026 -8.312 1.00 90.50 147 ARG A O 1
ATOM 1215 N N . ASN A 1 148 ? 28.634 -3.287 -7.498 1.00 87.50 148 ASN A N 1
ATOM 1216 C CA . ASN A 1 148 ? 28.465 -3.634 -6.075 1.00 87.50 148 ASN A CA 1
ATOM 1217 C C . ASN A 1 148 ? 28.758 -5.120 -5.744 1.00 87.50 148 ASN A C 1
ATOM 1219 O O . ASN A 1 148 ? 28.093 -5.743 -4.921 1.00 87.50 148 ASN A O 1
ATOM 1223 N N . GLY A 1 149 ? 29.742 -5.720 -6.427 1.00 88.56 149 GLY A N 1
ATOM 1224 C CA . GLY A 1 149 ? 30.109 -7.133 -6.258 1.00 88.56 149 GLY A CA 1
ATOM 1225 C C . GLY A 1 149 ? 29.134 -8.149 -6.873 1.00 88.56 149 GLY A C 1
ATOM 1226 O O . GLY A 1 149 ? 29.348 -9.352 -6.727 1.00 88.56 149 GLY A O 1
ATOM 1227 N N . LYS A 1 150 ? 28.088 -7.706 -7.577 1.00 92.25 150 LYS A N 1
ATOM 1228 C CA . LYS A 1 150 ? 27.141 -8.560 -8.309 1.00 92.25 150 LYS A CA 1
ATOM 1229 C C . LYS A 1 150 ? 27.371 -8.449 -9.811 1.00 92.25 150 LYS A C 1
ATOM 1231 O O . LYS A 1 150 ? 27.867 -7.436 -10.299 1.00 92.25 150 LYS A O 1
ATOM 1236 N N . LYS A 1 151 ? 27.015 -9.503 -10.543 1.00 95.62 151 LYS A N 1
ATOM 1237 C CA . LYS A 1 151 ? 27.203 -9.569 -11.994 1.00 95.62 151 LYS A CA 1
ATOM 1238 C C . LYS A 1 151 ? 26.217 -8.646 -12.718 1.00 95.62 151 LYS A C 1
ATOM 1240 O O . LYS A 1 151 ? 25.052 -8.559 -12.328 1.00 95.62 151 LYS A O 1
ATOM 1245 N N . VAL A 1 152 ? 26.693 -8.000 -13.778 1.00 96.94 152 VAL A N 1
ATOM 1246 C CA . VAL A 1 152 ? 25.871 -7.306 -14.773 1.00 96.94 152 VAL A CA 1
ATOM 1247 C C . VAL A 1 152 ? 25.735 -8.211 -15.995 1.00 96.94 152 VAL A C 1
ATOM 1249 O O . VAL A 1 152 ? 26.730 -8.708 -16.530 1.00 96.94 152 VAL A O 1
ATOM 1252 N N . PHE A 1 153 ? 24.500 -8.457 -16.405 1.00 97.06 153 PHE A N 1
ATOM 1253 C CA . PHE A 1 153 ? 24.136 -9.301 -17.531 1.00 97.06 153 PHE A CA 1
ATOM 1254 C C . PHE A 1 153 ? 23.725 -8.434 -18.723 1.00 97.06 153 PHE A C 1
ATOM 1256 O O . PHE A 1 153 ? 23.082 -7.397 -18.552 1.00 97.06 153 PHE A O 1
ATOM 1263 N N . LEU A 1 154 ? 24.063 -8.879 -19.929 1.00 97.00 154 LEU A N 1
ATOM 1264 C CA . LEU A 1 154 ? 23.276 -8.537 -21.110 1.00 97.00 154 LEU A CA 1
ATOM 1265 C C . LEU A 1 154 ? 21.959 -9.333 -21.072 1.00 97.00 154 LEU A C 1
ATOM 1267 O O . LEU A 1 154 ? 21.945 -10.437 -20.514 1.00 97.00 154 LEU A O 1
ATOM 1271 N N . PRO A 1 155 ? 20.864 -8.826 -21.660 1.00 96.12 155 PRO A N 1
ATOM 1272 C CA . PRO A 1 155 ? 19.582 -9.531 -21.664 1.00 96.12 155 PRO A CA 1
ATOM 1273 C C . PRO A 1 155 ? 19.671 -10.967 -22.204 1.00 96.12 155 PRO A C 1
ATOM 1275 O O . PRO A 1 155 ? 19.129 -11.898 -21.609 1.00 96.12 155 PRO A O 1
ATOM 1278 N N . GLU A 1 156 ? 20.437 -11.178 -23.273 1.00 95.00 156 GLU A N 1
ATOM 1279 C CA . GLU A 1 156 ? 20.657 -12.482 -23.901 1.00 95.00 156 GLU A CA 1
ATOM 1280 C C . GLU A 1 156 ? 21.503 -13.457 -23.060 1.00 95.00 156 GLU A C 1
ATOM 1282 O O . GLU A 1 156 ? 21.501 -14.661 -23.322 1.00 95.00 156 GLU A O 1
ATOM 1287 N N . GLU A 1 157 ? 22.217 -12.973 -22.036 1.00 95.44 157 GLU A N 1
ATOM 1288 C CA . GLU A 1 157 ? 22.970 -13.825 -21.104 1.00 95.44 157 GLU A CA 1
ATOM 1289 C C . GLU A 1 157 ? 22.055 -14.496 -20.064 1.00 95.44 157 GLU A C 1
ATOM 1291 O O . GLU A 1 157 ? 22.494 -15.406 -19.351 1.00 95.44 157 GLU A O 1
ATOM 1296 N N . ILE A 1 158 ? 20.795 -14.060 -19.953 1.00 95.69 158 ILE A N 1
ATOM 1297 C CA . ILE A 1 158 ? 19.828 -14.606 -19.005 1.00 95.69 158 ILE A CA 1
ATOM 1298 C C . ILE A 1 158 ? 19.026 -15.718 -19.677 1.00 95.69 158 ILE A C 1
ATOM 1300 O O . ILE A 1 158 ? 18.184 -15.505 -20.546 1.00 95.69 158 ILE A O 1
ATOM 1304 N N . SER A 1 159 ? 19.263 -16.941 -19.206 1.00 91.75 159 SER A N 1
ATOM 1305 C CA . SER A 1 159 ? 18.384 -18.080 -19.472 1.00 91.75 159 SER A CA 1
ATOM 1306 C C . SER A 1 159 ? 17.386 -18.236 -18.325 1.00 91.75 159 SER A C 1
ATOM 1308 O O . SER A 1 159 ? 17.733 -17.992 -17.172 1.00 91.75 159 SER A O 1
ATOM 1310 N N . GLY A 1 160 ? 16.149 -18.634 -18.634 1.00 94.00 160 GLY A N 1
ATOM 1311 C CA . GLY A 1 160 ? 15.135 -18.871 -17.603 1.00 94.00 160 GLY A CA 1
ATOM 1312 C C . GLY A 1 160 ? 14.626 -17.591 -16.935 1.00 94.00 160 GLY A C 1
ATOM 1313 O O . GLY A 1 160 ? 14.575 -17.513 -15.716 1.00 94.00 160 GLY A O 1
ATOM 1314 N N . TRP A 1 161 ? 14.203 -16.598 -17.721 1.00 96.56 161 TRP A N 1
ATOM 1315 C CA . TRP A 1 161 ? 13.676 -15.315 -17.225 1.00 96.56 161 TRP A CA 1
ATOM 1316 C C . TRP A 1 161 ? 12.635 -15.417 -16.095 1.00 96.56 161 TRP A C 1
ATOM 1318 O O . TRP A 1 161 ? 12.575 -14.541 -15.241 1.00 96.56 161 TRP A O 1
ATOM 1328 N N . ARG A 1 162 ? 11.860 -16.505 -16.036 1.00 95.44 162 ARG A N 1
ATOM 1329 C CA . ARG A 1 162 ? 10.857 -16.747 -14.984 1.00 95.44 162 ARG A CA 1
ATOM 1330 C C . ARG A 1 162 ? 11.434 -17.057 -13.601 1.00 95.44 162 ARG A C 1
ATOM 1332 O O . ARG A 1 162 ? 10.703 -16.975 -12.617 1.00 95.44 162 ARG A O 1
ATOM 1339 N N . ASP A 1 163 ? 12.723 -17.372 -13.508 1.00 95.38 163 ASP A N 1
ATOM 1340 C CA . ASP A 1 163 ? 13.423 -17.536 -12.227 1.00 95.38 163 ASP A CA 1
ATOM 1341 C C . ASP A 1 163 ? 13.707 -16.184 -11.550 1.00 95.38 163 ASP A C 1
ATOM 1343 O O . ASP A 1 163 ? 14.151 -16.130 -10.394 1.00 95.38 163 ASP A O 1
ATOM 1347 N N . TYR A 1 164 ? 13.452 -15.092 -12.276 1.00 95.44 164 TYR A N 1
ATOM 1348 C CA . TYR A 1 164 ? 13.745 -13.734 -11.877 1.00 95.44 164 TYR A CA 1
ATOM 1349 C C . TYR A 1 164 ? 12.478 -12.893 -11.755 1.00 95.44 164 TYR A C 1
ATOM 1351 O O . TYR A 1 164 ? 11.503 -13.077 -12.480 1.00 95.44 164 TYR A O 1
ATOM 1359 N N . PHE A 1 165 ? 12.526 -11.943 -10.829 1.00 95.06 165 PHE A N 1
ATOM 1360 C CA . PHE A 1 165 ? 11.639 -10.794 -10.814 1.00 95.06 165 PHE A CA 1
ATOM 1361 C C . PHE A 1 165 ? 12.451 -9.560 -11.207 1.00 95.06 165 PHE A C 1
ATOM 1363 O O . PHE A 1 165 ? 13.506 -9.302 -10.616 1.00 95.06 165 PHE A O 1
ATOM 1370 N N . VAL A 1 166 ? 11.992 -8.825 -12.217 1.00 95.50 166 VAL A N 1
ATOM 1371 C CA . VAL A 1 166 ? 12.752 -7.710 -12.796 1.00 95.50 166 VAL A CA 1
ATOM 1372 C C . VAL A 1 166 ? 12.200 -6.380 -12.305 1.00 95.50 166 VAL A C 1
ATOM 1374 O O . VAL A 1 166 ? 11.035 -6.057 -12.521 1.00 95.50 166 VAL A O 1
ATOM 1377 N N . ILE A 1 167 ? 13.052 -5.570 -11.687 1.00 93.38 167 ILE A N 1
ATOM 1378 C CA . ILE A 1 167 ? 12.725 -4.178 -11.377 1.00 93.38 167 ILE A CA 1
ATOM 1379 C C . ILE A 1 167 ? 13.386 -3.310 -12.439 1.00 93.38 167 ILE A C 1
ATOM 1381 O O . ILE A 1 167 ? 14.611 -3.283 -12.554 1.00 93.38 167 ILE A O 1
ATOM 1385 N N . ILE A 1 168 ? 12.582 -2.610 -13.233 1.00 93.81 168 ILE A N 1
ATOM 1386 C CA . ILE A 1 168 ? 13.089 -1.717 -14.274 1.00 93.81 168 ILE A CA 1
ATOM 1387 C C . ILE A 1 168 ? 13.476 -0.402 -13.604 1.00 93.81 168 ILE A C 1
ATOM 1389 O O . ILE A 1 168 ? 12.610 0.306 -13.098 1.00 93.81 168 ILE A O 1
ATOM 1393 N N . THR A 1 169 ? 14.766 -0.079 -13.605 1.00 92.12 169 THR A N 1
ATOM 1394 C CA . THR A 1 169 ? 15.370 1.112 -12.988 1.00 92.12 169 THR A CA 1
ATOM 1395 C C . THR A 1 169 ? 15.758 2.141 -14.049 1.00 92.12 169 THR A C 1
ATOM 1397 O O . THR A 1 169 ? 16.845 2.714 -14.032 1.00 92.12 169 THR A O 1
ATOM 1400 N N . THR A 1 170 ? 14.864 2.375 -15.012 1.00 89.19 170 THR A N 1
ATOM 1401 C CA . THR A 1 170 ? 14.991 3.431 -16.020 1.00 89.19 170 THR A CA 1
ATOM 1402 C C . THR A 1 170 ? 13.620 3.993 -16.372 1.00 89.19 170 THR A C 1
ATOM 1404 O O . THR A 1 170 ? 12.705 3.246 -16.705 1.00 89.19 170 THR A O 1
ATOM 1407 N N . ILE A 1 171 ? 13.480 5.320 -16.313 1.00 84.06 171 ILE A N 1
ATOM 1408 C CA . ILE A 1 171 ? 12.254 6.005 -16.751 1.00 84.06 171 ILE A CA 1
ATOM 1409 C C . ILE A 1 171 ? 12.263 6.133 -18.273 1.00 84.06 171 ILE A C 1
ATOM 1411 O O . ILE A 1 171 ? 11.317 5.758 -18.959 1.00 84.06 171 ILE A O 1
ATOM 1415 N N . LYS A 1 172 ? 13.373 6.647 -18.815 1.00 87.25 172 LYS A N 1
ATOM 1416 C CA . LYS A 1 172 ? 13.496 7.002 -20.234 1.00 87.25 172 LYS A CA 1
ATOM 1417 C C . LYS A 1 172 ? 13.298 5.808 -21.169 1.00 87.25 172 LYS A C 1
ATOM 1419 O O . LYS A 1 172 ? 12.751 5.979 -22.253 1.00 87.25 172 LYS A O 1
ATOM 1424 N N . TYR A 1 173 ? 13.778 4.632 -20.771 1.00 91.25 173 TYR A N 1
ATOM 1425 C CA . TYR A 1 173 ? 13.742 3.429 -21.602 1.00 91.25 173 TYR A CA 1
ATOM 1426 C C . TYR A 1 173 ? 12.742 2.389 -21.090 1.00 91.25 173 TYR A C 1
ATOM 1428 O O . TYR A 1 173 ? 12.795 1.243 -21.528 1.00 91.25 173 TYR A O 1
ATOM 1436 N N . TYR A 1 174 ? 11.823 2.778 -20.195 1.00 90.19 174 TYR A N 1
ATOM 1437 C CA . TYR A 1 174 ? 10.864 1.859 -19.582 1.00 90.19 174 TYR A CA 1
ATOM 1438 C C . TYR A 1 174 ? 10.105 1.030 -20.621 1.00 90.19 174 TYR A C 1
ATOM 1440 O O . TYR A 1 174 ? 10.152 -0.194 -20.583 1.00 90.19 174 TYR A O 1
ATOM 1448 N N . GLU A 1 175 ? 9.471 1.695 -21.592 1.00 89.44 175 GLU A N 1
ATOM 1449 C CA . GLU A 1 175 ? 8.670 1.031 -22.627 1.00 89.44 175 GLU A CA 1
ATOM 1450 C C . GLU A 1 175 ? 9.496 0.035 -23.446 1.00 89.44 175 GLU A C 1
ATOM 1452 O O . GLU A 1 175 ? 9.027 -1.055 -23.763 1.00 89.44 175 GLU A O 1
ATOM 1457 N N . GLN A 1 176 ? 10.744 0.384 -23.768 1.00 94.38 176 GLN A N 1
ATOM 1458 C CA . GLN A 1 176 ? 11.634 -0.478 -24.546 1.00 94.38 176 GLN A CA 1
ATOM 1459 C C . GLN A 1 176 ? 11.987 -1.743 -23.765 1.00 94.38 176 GLN A C 1
ATOM 1461 O O . GLN A 1 176 ? 11.849 -2.845 -24.293 1.00 94.38 176 GLN A O 1
ATOM 1466 N N . VAL A 1 177 ? 12.363 -1.585 -22.495 1.00 95.94 177 VAL A N 1
ATOM 1467 C CA . VAL A 1 177 ? 12.676 -2.708 -21.605 1.00 95.94 177 VAL A CA 1
ATOM 1468 C C . VAL A 1 177 ? 11.435 -3.572 -21.354 1.00 95.94 177 VAL A C 1
ATOM 1470 O O . VAL A 1 177 ? 11.516 -4.795 -21.425 1.00 95.94 177 VAL A O 1
ATOM 1473 N N . ALA A 1 178 ? 10.269 -2.966 -21.122 1.00 94.38 178 ALA A N 1
ATOM 1474 C CA . ALA A 1 178 ? 9.011 -3.682 -20.913 1.00 94.38 178 ALA A CA 1
ATOM 1475 C C . ALA A 1 178 ? 8.592 -4.496 -22.152 1.00 94.38 178 ALA A C 1
ATOM 1477 O O . ALA A 1 178 ? 8.183 -5.653 -22.023 1.00 94.38 178 ALA A O 1
ATOM 1478 N N . MET A 1 179 ? 8.742 -3.935 -23.358 1.00 95.31 179 MET A N 1
ATOM 1479 C CA . MET A 1 179 ? 8.518 -4.666 -24.611 1.00 95.31 179 MET A CA 1
ATOM 1480 C C . MET A 1 179 ? 9.492 -5.836 -24.770 1.00 95.31 179 MET A C 1
ATOM 1482 O O . MET A 1 179 ? 9.088 -6.917 -25.201 1.00 95.31 179 MET A O 1
ATOM 1486 N N . GLU A 1 180 ? 10.759 -5.646 -24.404 1.00 97.12 180 GLU A N 1
ATOM 1487 C CA . GLU A 1 180 ? 11.762 -6.705 -24.464 1.00 97.12 180 GLU A CA 1
ATOM 1488 C C . GLU A 1 180 ? 11.426 -7.850 -23.495 1.00 97.12 180 GLU A C 1
ATOM 1490 O O . GLU A 1 180 ? 11.346 -9.006 -23.909 1.00 97.12 180 GLU A O 1
ATOM 1495 N N . LEU A 1 181 ? 11.104 -7.536 -22.237 1.00 97.06 181 LEU A N 1
ATOM 1496 C CA . LEU A 1 181 ? 10.649 -8.507 -21.233 1.00 97.06 181 LEU A CA 1
ATOM 1497 C C . LEU A 1 181 ? 9.381 -9.247 -21.680 1.00 97.06 181 LEU A C 1
ATOM 1499 O O . LEU A 1 181 ? 9.290 -10.471 -21.550 1.00 97.06 181 LEU A O 1
ATOM 1503 N N . SER A 1 182 ? 8.431 -8.529 -22.281 1.00 96.44 182 SER A N 1
ATOM 1504 C CA . SER A 1 182 ? 7.220 -9.117 -22.864 1.00 96.44 182 SER A CA 1
ATOM 1505 C C . SER A 1 182 ? 7.544 -10.094 -23.997 1.00 96.44 182 SER A C 1
ATOM 1507 O O . SER A 1 182 ? 6.908 -11.142 -24.112 1.00 96.44 182 SER A O 1
ATOM 1509 N N . SER A 1 183 ? 8.569 -9.808 -24.808 1.00 96.62 183 SER A N 1
ATOM 1510 C CA . SER A 1 183 ? 9.029 -10.720 -25.864 1.00 96.62 183 SER A CA 1
ATOM 1511 C C . SER A 1 183 ? 9.606 -12.033 -25.312 1.00 96.62 183 SER A C 1
ATOM 1513 O O . SER A 1 183 ? 9.512 -13.070 -25.970 1.00 96.62 183 SER A O 1
ATOM 1515 N N . TYR A 1 184 ? 10.101 -12.026 -24.067 1.00 96.38 184 TYR A N 1
ATOM 1516 C CA . TYR A 1 184 ? 10.499 -13.228 -23.325 1.00 96.38 184 TYR A CA 1
ATOM 1517 C C . TYR A 1 184 ? 9.318 -13.950 -22.647 1.00 96.38 184 TYR A C 1
ATOM 1519 O O . TYR A 1 184 ? 9.510 -14.959 -21.965 1.00 96.38 184 TYR A O 1
ATOM 1527 N N . GLY A 1 185 ? 8.085 -13.472 -22.850 1.00 96.44 185 GLY A N 1
ATOM 1528 C CA . GLY A 1 185 ? 6.864 -14.058 -22.297 1.00 96.44 185 GLY A CA 1
ATOM 1529 C C . GLY A 1 185 ? 6.640 -13.743 -20.818 1.00 96.44 185 GLY A C 1
ATOM 1530 O O . GLY A 1 185 ? 6.002 -14.545 -20.126 1.00 96.44 185 GLY A O 1
ATOM 1531 N N . LEU A 1 186 ? 7.202 -12.628 -20.345 1.00 97.00 186 LEU A N 1
ATOM 1532 C CA . LEU A 1 186 ? 6.975 -12.079 -19.011 1.00 97.00 186 LEU A CA 1
ATOM 1533 C C . LEU A 1 186 ? 5.803 -11.095 -19.015 1.00 97.00 186 LEU A C 1
ATOM 1535 O O . LEU A 1 186 ? 5.510 -10.472 -20.034 1.00 97.00 186 LEU A O 1
ATOM 1539 N N . VAL A 1 187 ? 5.147 -10.944 -17.867 1.00 94.12 187 VAL A N 1
ATOM 1540 C CA . VAL A 1 187 ? 3.959 -10.097 -17.707 1.00 94.12 187 VAL A CA 1
ATOM 1541 C C . VAL A 1 187 ? 4.207 -9.000 -16.673 1.00 94.12 187 VAL A C 1
ATOM 1543 O O . VAL A 1 187 ? 4.636 -9.271 -15.550 1.00 94.12 187 VAL A O 1
ATOM 1546 N N . GLU A 1 188 ? 3.901 -7.752 -17.027 1.00 91.06 188 GLU A N 1
ATOM 1547 C CA . GLU A 1 188 ? 4.003 -6.612 -16.112 1.00 91.06 188 GLU A CA 1
ATOM 1548 C C . GLU A 1 188 ? 3.108 -6.786 -14.879 1.00 91.06 188 GLU A C 1
ATOM 1550 O O . GLU A 1 188 ? 1.982 -7.276 -14.953 1.00 91.06 188 GLU A O 1
ATOM 1555 N N . GLY A 1 189 ? 3.622 -6.406 -13.712 1.00 85.06 189 GLY A N 1
ATOM 1556 C CA . GLY A 1 189 ? 2.962 -6.587 -12.423 1.00 85.06 189 GLY A CA 1
ATOM 1557 C C . GLY A 1 189 ? 2.986 -8.021 -11.889 1.00 85.06 189 GLY A C 1
ATOM 1558 O O . GLY A 1 189 ? 2.659 -8.213 -10.721 1.00 85.06 189 GLY A O 1
ATOM 1559 N N . ILE A 1 190 ? 3.407 -9.003 -12.694 1.00 89.38 190 ILE A N 1
ATOM 1560 C CA . ILE A 1 190 ? 3.595 -10.399 -12.273 1.00 89.38 190 ILE A CA 1
ATOM 1561 C C . ILE A 1 190 ? 5.083 -10.744 -12.241 1.00 89.38 190 ILE A C 1
ATOM 1563 O O . ILE A 1 190 ? 5.579 -11.250 -11.237 1.00 89.38 190 ILE A O 1
ATOM 1567 N N . ASP A 1 191 ? 5.804 -10.467 -13.322 1.00 94.56 191 ASP A N 1
ATOM 1568 C CA . ASP A 1 191 ? 7.206 -10.844 -13.522 1.00 94.56 191 ASP A CA 1
ATOM 1569 C C . ASP A 1 191 ? 8.163 -9.656 -13.467 1.00 94.56 191 ASP A C 1
ATOM 1571 O O . ASP A 1 191 ? 9.341 -9.816 -13.145 1.00 94.56 191 ASP A O 1
ATOM 1575 N N . TYR A 1 192 ? 7.659 -8.462 -13.763 1.00 94.12 192 TYR A N 1
ATOM 1576 C CA . TYR A 1 192 ? 8.437 -7.237 -13.700 1.00 94.12 192 TYR A CA 1
ATOM 1577 C C . TYR A 1 192 ? 7.572 -6.026 -13.367 1.00 94.12 192 TYR A C 1
ATOM 1579 O O . TYR A 1 192 ? 6.362 -6.046 -13.591 1.00 94.12 192 TYR A O 1
ATOM 1587 N N . CYS A 1 193 ? 8.182 -4.952 -12.868 1.00 90.50 193 CYS A N 1
ATOM 1588 C CA . CYS A 1 193 ? 7.552 -3.630 -12.834 1.00 90.50 193 CYS A CA 1
ATOM 1589 C C . CYS A 1 193 ? 8.583 -2.499 -12.719 1.00 90.50 193 CYS A C 1
ATOM 1591 O O . CYS A 1 193 ? 9.772 -2.730 -12.486 1.00 90.50 193 CYS A O 1
ATOM 1593 N N . SER A 1 194 ? 8.119 -1.260 -12.881 1.00 88.75 194 SER A N 1
ATOM 1594 C CA . SER A 1 194 ? 8.924 -0.058 -12.649 1.00 88.75 194 SER A CA 1
ATOM 1595 C C . SER A 1 194 ? 9.324 0.086 -11.183 1.00 88.75 194 SER A C 1
ATOM 1597 O O . SER A 1 194 ? 8.491 -0.112 -10.29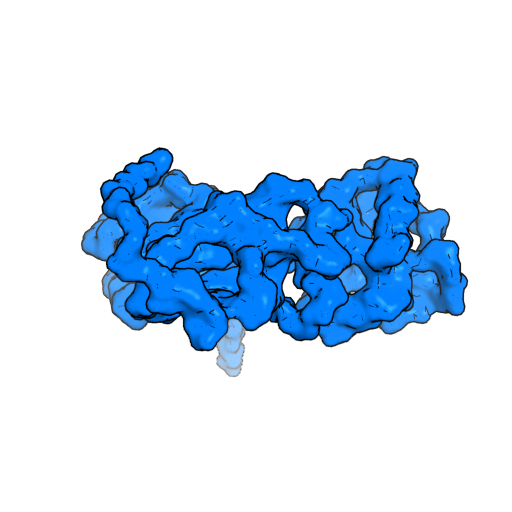6 1.00 88.75 194 SER A O 1
ATOM 1599 N N . TYR A 1 195 ? 10.554 0.540 -10.929 1.00 84.06 195 TYR A N 1
ATOM 1600 C CA . TYR A 1 195 ? 10.982 0.987 -9.597 1.00 84.06 195 TYR A CA 1
ATOM 1601 C C . TYR A 1 195 ? 10.114 2.139 -9.057 1.00 84.06 195 TYR A C 1
ATOM 1603 O O . TYR A 1 195 ? 9.977 2.300 -7.846 1.00 84.06 195 TYR A O 1
ATOM 1611 N N . MET A 1 196 ? 9.479 2.908 -9.949 1.00 78.50 196 MET A N 1
ATOM 1612 C CA . MET A 1 196 ? 8.625 4.046 -9.597 1.00 78.50 196 MET A CA 1
ATOM 1613 C C . MET A 1 196 ? 7.323 3.643 -8.903 1.00 78.50 196 MET A C 1
ATOM 1615 O O . MET A 1 196 ? 6.676 4.501 -8.321 1.00 78.50 196 MET A O 1
ATOM 1619 N N . ARG A 1 197 ? 6.958 2.351 -8.870 1.00 73.88 197 ARG A N 1
ATOM 1620 C CA . ARG A 1 197 ? 5.822 1.890 -8.049 1.00 73.88 197 ARG A CA 1
ATOM 1621 C C . ARG A 1 197 ? 5.969 2.216 -6.563 1.00 73.88 197 ARG A C 1
ATOM 1623 O O . ARG A 1 197 ? 4.971 2.304 -5.867 1.00 73.88 197 ARG A O 1
ATOM 1630 N N . GLN A 1 198 ? 7.199 2.387 -6.084 1.00 66.50 198 GLN A N 1
ATOM 1631 C CA . GLN A 1 198 ? 7.470 2.876 -4.733 1.00 66.50 198 GLN A CA 1
ATOM 1632 C C . GLN A 1 198 ? 7.992 4.309 -4.700 1.00 66.50 198 GLN A C 1
ATOM 1634 O O . GLN A 1 198 ? 8.188 4.840 -3.620 1.00 66.50 198 GLN A O 1
ATOM 1639 N N . TYR A 1 199 ? 8.301 4.943 -5.828 1.00 62.72 199 TYR A N 1
ATOM 1640 C CA . TYR A 1 199 ? 9.084 6.174 -5.805 1.00 62.72 199 TYR A CA 1
ATOM 1641 C C . TYR A 1 199 ? 8.422 7.280 -6.606 1.00 62.72 199 TYR A C 1
ATOM 1643 O O . TYR A 1 199 ? 8.256 7.169 -7.818 1.00 62.72 199 TYR A O 1
ATOM 1651 N N . ASP A 1 200 ? 8.169 8.388 -5.911 1.00 55.34 200 ASP A N 1
ATOM 1652 C CA . ASP A 1 200 ? 7.970 9.695 -6.523 1.00 55.34 200 ASP A CA 1
ATOM 1653 C C . ASP A 1 200 ? 9.183 10.014 -7.414 1.00 55.34 20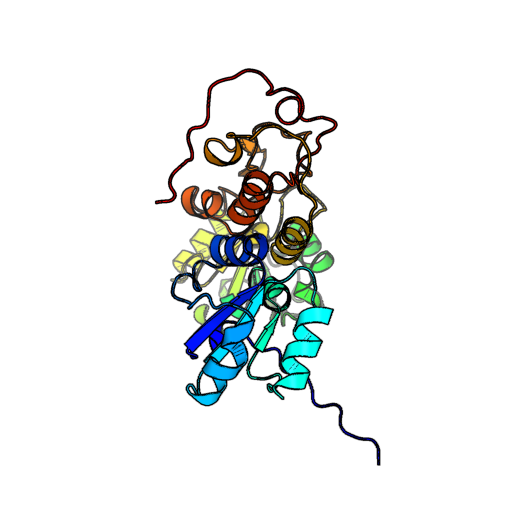0 ASP A C 1
ATOM 1655 O O . ASP A 1 200 ? 10.351 9.955 -6.994 1.00 55.34 200 ASP A O 1
ATOM 1659 N N . ALA A 1 201 ? 8.901 10.342 -8.670 1.00 48.16 201 ALA A N 1
ATOM 1660 C CA . ALA A 1 201 ? 9.902 10.645 -9.679 1.00 48.16 201 ALA A CA 1
ATOM 1661 C C . ALA A 1 201 ? 10.771 11.866 -9.298 1.00 48.16 201 ALA A C 1
ATOM 1663 O O . ALA A 1 201 ? 11.949 11.958 -9.675 1.00 48.16 201 ALA A O 1
ATOM 1664 N N . PHE A 1 202 ? 10.231 12.792 -8.499 1.00 46.31 202 PHE A N 1
ATOM 1665 C CA . PHE A 1 202 ? 10.775 14.130 -8.269 1.00 46.31 202 PHE A CA 1
ATOM 1666 C C . PHE A 1 202 ? 11.033 14.489 -6.809 1.00 46.31 202 PHE A C 1
ATOM 1668 O O . PHE A 1 202 ? 11.824 15.405 -6.583 1.00 46.31 202 PHE A O 1
ATOM 1675 N N . SER A 1 203 ? 10.466 13.787 -5.825 1.00 52.41 203 SER A N 1
ATOM 1676 C CA . SER A 1 203 ? 10.713 14.108 -4.413 1.00 52.41 203 SER A CA 1
ATOM 1677 C C . SER A 1 203 ? 11.701 13.157 -3.720 1.00 52.41 203 SER A C 1
ATOM 1679 O O . SER A 1 203 ? 11.793 11.954 -3.980 1.00 52.41 203 SER A O 1
ATOM 1681 N N . ASP A 1 204 ? 12.513 13.729 -2.828 1.00 52.31 204 ASP A N 1
ATOM 1682 C CA . ASP A 1 204 ? 13.336 12.990 -1.863 1.00 52.31 204 ASP A CA 1
ATOM 1683 C C . ASP A 1 204 ? 12.506 12.474 -0.670 1.00 52.31 204 ASP A C 1
ATOM 1685 O O . ASP A 1 204 ? 13.063 11.854 0.232 1.00 52.31 204 ASP A O 1
ATOM 1689 N N . HIS A 1 205 ? 11.190 12.714 -0.665 1.00 54.91 205 HIS A N 1
ATOM 1690 C CA . HIS A 1 205 ? 10.288 12.423 0.444 1.00 54.91 205 HIS A CA 1
ATOM 1691 C C . HIS A 1 205 ? 9.356 11.276 0.061 1.00 54.91 205 HIS A C 1
ATOM 1693 O O . HIS A 1 205 ? 8.249 11.484 -0.423 1.00 54.91 205 HIS A O 1
ATOM 1699 N N . TYR A 1 206 ? 9.821 10.051 0.286 1.00 63.69 206 TYR A N 1
ATOM 1700 C CA . TYR A 1 206 ? 8.941 8.890 0.274 1.00 63.69 206 TYR A CA 1
ATOM 1701 C C . TYR A 1 206 ? 8.213 8.807 1.618 1.00 63.69 206 TYR A C 1
ATOM 1703 O O . TYR A 1 206 ? 8.866 8.822 2.663 1.00 63.69 206 TYR A O 1
ATOM 1711 N N . VAL A 1 207 ? 6.881 8.723 1.605 1.00 70.12 207 VAL A N 1
ATOM 1712 C CA . VAL A 1 207 ? 6.105 8.384 2.803 1.00 70.12 207 VAL A CA 1
ATOM 1713 C C . VAL A 1 207 ? 5.438 7.045 2.551 1.00 70.12 207 VAL A C 1
ATOM 1715 O O . VAL A 1 207 ? 4.638 6.903 1.631 1.00 70.12 207 VAL A O 1
ATOM 1718 N N . MET A 1 208 ? 5.813 6.063 3.361 1.00 82.06 208 MET A N 1
ATOM 1719 C CA . MET A 1 208 ? 5.280 4.707 3.302 1.00 82.06 208 MET A CA 1
ATOM 1720 C C . MET A 1 208 ? 3.787 4.706 3.666 1.00 82.06 208 MET A C 1
ATOM 1722 O O . MET A 1 208 ? 3.404 5.436 4.587 1.00 82.06 208 MET A O 1
ATOM 1726 N N . PRO A 1 209 ? 2.933 3.915 2.990 1.00 89.50 209 PRO A N 1
ATOM 1727 C CA . PRO A 1 209 ? 1.543 3.708 3.394 1.00 89.50 209 PRO A CA 1
ATOM 1728 C C . PRO A 1 209 ? 1.360 3.422 4.887 1.00 89.50 209 PRO A C 1
ATOM 1730 O O . PRO A 1 209 ? 0.434 3.953 5.494 1.00 89.50 209 PRO A O 1
ATOM 1733 N N . SER A 1 210 ? 2.252 2.653 5.506 1.00 90.62 210 SER A N 1
ATOM 1734 C CA . SER A 1 210 ? 2.255 2.388 6.946 1.00 90.62 210 SER A CA 1
ATOM 1735 C C . SER A 1 210 ? 2.399 3.666 7.779 1.00 90.62 210 SER A C 1
ATOM 1737 O O . SER A 1 210 ? 1.601 3.916 8.684 1.00 90.62 210 SER A O 1
ATOM 1739 N N . GLU A 1 211 ? 3.357 4.523 7.428 1.00 88.38 211 GLU A N 1
ATOM 1740 C CA . GLU A 1 211 ? 3.601 5.820 8.064 1.00 88.38 211 GLU A CA 1
ATOM 1741 C C . GLU A 1 211 ? 2.458 6.806 7.801 1.00 88.38 211 GLU A C 1
ATOM 1743 O O . GLU A 1 211 ? 2.027 7.524 8.708 1.00 88.38 211 GLU A O 1
ATOM 1748 N N . MET A 1 212 ? 1.902 6.809 6.584 1.00 91.62 212 MET A N 1
ATOM 1749 C CA . MET A 1 212 ? 0.690 7.567 6.279 1.00 91.62 212 MET A CA 1
ATOM 1750 C C . MET A 1 212 ? -0.459 7.100 7.174 1.00 91.62 212 MET A C 1
ATOM 1752 O O . MET A 1 212 ? -1.111 7.920 7.823 1.00 91.62 212 MET A O 1
ATOM 1756 N N . MET A 1 213 ? -0.697 5.790 7.240 1.00 94.94 213 MET A N 1
ATOM 1757 C CA . MET A 1 213 ? -1.784 5.214 8.017 1.00 94.94 213 MET A CA 1
ATOM 1758 C C . MET A 1 213 ? -1.612 5.554 9.490 1.00 94.94 213 MET A C 1
ATOM 1760 O O . MET A 1 213 ? -2.532 6.086 10.097 1.00 94.94 213 MET A O 1
ATOM 1764 N N . LYS A 1 214 ? -0.413 5.371 10.045 1.00 94.62 214 LYS A N 1
ATOM 1765 C CA . LYS A 1 214 ? -0.083 5.740 11.423 1.00 94.62 214 LYS A CA 1
ATOM 1766 C C . LYS A 1 214 ? -0.342 7.219 11.701 1.00 94.62 214 LYS A C 1
ATOM 1768 O O . LYS A 1 214 ? -0.999 7.545 12.691 1.00 94.62 214 LYS A O 1
ATOM 1773 N N . LYS A 1 215 ? 0.103 8.113 10.812 1.00 92.81 215 LYS A N 1
ATOM 1774 C CA . LYS A 1 215 ? -0.152 9.555 10.926 1.00 92.81 215 LYS A CA 1
ATOM 1775 C C . LYS A 1 215 ? -1.650 9.858 10.935 1.00 92.81 215 LYS A C 1
ATOM 1777 O O . LYS A 1 215 ? -2.100 10.613 11.786 1.00 92.81 215 LYS A O 1
ATOM 1782 N N . ALA A 1 216 ? -2.425 9.281 10.015 1.00 93.19 216 ALA A N 1
ATOM 1783 C CA . ALA A 1 216 ? -3.867 9.512 9.918 1.00 93.19 216 ALA A CA 1
ATOM 1784 C C . ALA A 1 216 ? -4.648 8.904 11.096 1.00 93.19 216 ALA A C 1
ATOM 1786 O O . ALA A 1 216 ? -5.591 9.520 11.593 1.00 93.19 216 ALA A O 1
ATOM 1787 N N . TYR A 1 217 ? -4.234 7.722 11.546 1.00 94.88 217 TYR A N 1
ATOM 1788 C CA . TYR A 1 217 ? -4.866 6.948 12.606 1.00 94.88 217 TYR A CA 1
ATOM 1789 C C . TYR A 1 217 ? -4.786 7.678 13.950 1.00 94.88 217 TYR A C 1
ATOM 1791 O O . TYR A 1 217 ? -5.806 7.822 14.617 1.00 94.88 217 TYR A O 1
ATOM 1799 N N . TYR A 1 218 ? -3.621 8.237 14.292 1.00 94.62 218 TYR A N 1
ATOM 1800 C CA . TYR A 1 218 ? -3.403 8.978 15.542 1.00 94.62 218 TYR A CA 1
ATOM 1801 C C . TYR A 1 218 ? -3.650 10.491 15.449 1.00 94.62 218 TYR A C 1
ATOM 1803 O O . TYR A 1 218 ? -3.491 11.194 16.446 1.00 94.62 218 TYR A O 1
ATOM 1811 N N . ALA A 1 219 ? -4.007 11.019 14.276 1.00 92.50 219 ALA A N 1
ATOM 1812 C CA . ALA A 1 219 ? -4.227 12.451 14.126 1.00 92.50 219 ALA A CA 1
ATOM 1813 C C . ALA A 1 219 ? -5.499 12.919 14.847 1.00 92.50 219 ALA A C 1
ATOM 1815 O O . ALA A 1 219 ? -6.545 12.265 14.820 1.00 92.50 219 ALA A O 1
ATOM 1816 N N . GLU A 1 220 ? -5.407 14.103 15.444 1.00 90.62 220 GLU A N 1
ATOM 1817 C CA . GLU A 1 220 ? -6.535 14.758 16.093 1.00 90.62 220 GLU A CA 1
ATOM 1818 C C . GLU A 1 220 ? -7.496 15.360 15.064 1.00 90.62 220 GLU A C 1
ATOM 1820 O O . GLU A 1 220 ? -7.106 15.823 13.986 1.00 90.62 220 GLU A O 1
ATOM 1825 N N . VAL A 1 221 ? -8.780 15.368 15.417 1.00 89.81 221 VAL A N 1
ATOM 1826 C CA . VAL A 1 221 ? -9.804 16.053 14.629 1.00 89.81 221 VAL A CA 1
ATOM 1827 C C . VAL A 1 221 ? -9.501 17.545 14.640 1.00 89.81 221 VAL A C 1
ATOM 1829 O O . VAL A 1 221 ? -9.352 18.151 15.698 1.00 89.81 221 VAL A O 1
ATOM 1832 N N . THR A 1 222 ? -9.446 18.147 13.459 1.00 84.38 222 THR A N 1
ATOM 1833 C CA . THR A 1 222 ? -9.253 19.587 13.308 1.00 84.38 222 THR A CA 1
ATOM 1834 C C . THR A 1 222 ? -10.568 20.250 12.915 1.00 84.38 222 THR A C 1
ATOM 1836 O O . THR A 1 222 ? -11.345 19.719 12.116 1.00 84.38 222 THR A O 1
ATOM 1839 N N . GLU A 1 223 ? -10.820 21.443 13.453 1.00 73.81 223 GLU A N 1
ATOM 1840 C CA . GLU A 1 223 ? -11.924 22.282 12.994 1.00 73.81 223 GLU A CA 1
ATOM 1841 C C . GLU A 1 223 ? -11.685 22.695 11.539 1.00 73.81 223 GLU A C 1
ATOM 1843 O O . GLU A 1 223 ? -10.682 23.314 11.189 1.00 73.81 223 GLU A O 1
ATOM 1848 N N . GLY A 1 224 ? -12.605 22.309 10.663 1.00 69.06 224 GLY A N 1
ATOM 1849 C CA . GLY A 1 224 ? -12.473 22.553 9.240 1.00 69.06 224 GLY A CA 1
ATOM 1850 C C . GLY A 1 224 ? -13.605 21.909 8.465 1.00 69.06 224 GLY A C 1
ATOM 1851 O O . GLY A 1 224 ? -14.242 20.947 8.908 1.00 69.06 224 GLY A O 1
ATOM 1852 N N . ALA A 1 225 ? -13.859 22.451 7.287 1.00 74.38 225 ALA A N 1
ATOM 1853 C CA . ALA A 1 225 ? -14.957 22.012 6.456 1.00 74.38 225 ALA A CA 1
ATOM 1854 C C . ALA A 1 225 ? -14.608 20.802 5.591 1.00 74.38 225 ALA A C 1
ATOM 1856 O O . ALA A 1 225 ? -13.502 20.679 5.065 1.00 74.38 225 ALA A O 1
ATOM 1857 N N . TYR A 1 226 ? -15.605 19.945 5.376 1.00 83.31 226 TYR A N 1
ATOM 1858 C CA . TYR A 1 226 ? -15.447 18.723 4.600 1.00 83.31 226 TYR A CA 1
ATOM 1859 C C . TYR A 1 226 ? -15.032 19.008 3.146 1.00 83.31 226 TYR A C 1
ATOM 1861 O O . TYR A 1 226 ? -15.773 19.620 2.372 1.00 83.31 226 TYR A O 1
ATOM 1869 N N . CYS A 1 227 ? -13.856 18.515 2.753 1.00 85.12 227 CYS A N 1
ATOM 1870 C CA . CYS A 1 227 ? -13.316 18.692 1.408 1.00 85.12 227 CYS A CA 1
ATOM 1871 C C . CYS A 1 227 ? -13.739 17.542 0.478 1.00 85.12 227 CYS A C 1
ATOM 1873 O O . CYS A 1 227 ? -13.396 16.386 0.705 1.00 85.12 227 CYS A O 1
ATOM 1875 N N . ARG A 1 228 ? -14.434 17.852 -0.624 1.00 88.62 228 ARG A N 1
ATOM 1876 C CA . ARG A 1 228 ? -14.873 16.847 -1.618 1.00 88.62 228 ARG A CA 1
ATOM 1877 C C . ARG A 1 228 ? -13.850 16.542 -2.712 1.00 88.62 228 ARG A C 1
ATOM 1879 O O . ARG A 1 228 ? -14.053 15.616 -3.497 1.00 88.62 228 ARG A O 1
ATOM 1886 N N . GLU A 1 229 ? -12.780 17.326 -2.822 1.00 88.25 229 GLU A N 1
ATOM 1887 C CA . GLU A 1 229 ? -11.852 17.190 -3.954 1.00 88.25 229 GLU A CA 1
ATOM 1888 C C . GLU A 1 229 ? -11.175 15.823 -4.035 1.00 88.25 229 GLU A C 1
ATOM 1890 O O . GLU A 1 229 ? -11.233 15.240 -5.116 1.00 88.25 229 GLU A O 1
ATOM 1895 N N . PRO A 1 230 ? -10.666 15.243 -2.933 1.00 89.31 230 PRO A N 1
ATOM 1896 C CA . PRO A 1 230 ? -9.981 13.949 -2.984 1.00 89.31 230 PRO A CA 1
ATOM 1897 C C . PRO A 1 230 ? -10.863 12.775 -3.405 1.00 89.31 230 PRO A C 1
ATOM 1899 O O . PRO A 1 230 ? -10.362 11.699 -3.717 1.00 89.31 230 PRO A O 1
ATOM 1902 N N . PHE A 1 231 ? -12.178 12.984 -3.445 1.00 91.69 231 PHE A N 1
ATOM 1903 C CA . PHE A 1 231 ? -13.175 12.005 -3.871 1.00 91.69 231 PHE A CA 1
ATOM 1904 C C . PHE A 1 231 ? -13.651 12.217 -5.308 1.00 91.69 231 PHE A C 1
ATOM 1906 O O . PHE A 1 231 ? -14.384 11.387 -5.833 1.00 91.69 231 PHE A O 1
ATOM 1913 N N . THR A 1 232 ? -13.279 13.326 -5.947 1.00 89.94 232 THR A N 1
ATOM 1914 C CA . THR A 1 232 ? -13.842 13.720 -7.248 1.00 89.94 232 THR A CA 1
ATOM 1915 C C . THR A 1 232 ? -12.795 14.105 -8.281 1.00 89.94 232 THR A C 1
ATOM 1917 O O . THR A 1 232 ? -13.098 14.104 -9.473 1.00 89.94 232 THR A O 1
ATOM 1920 N N . LYS A 1 233 ? -11.583 14.473 -7.853 1.00 88.88 233 LYS A N 1
ATOM 1921 C CA . LYS A 1 233 ? -10.522 14.970 -8.726 1.00 88.88 233 LYS A CA 1
ATOM 1922 C C . LYS A 1 233 ? -9.153 14.513 -8.232 1.00 88.88 233 LYS A C 1
ATOM 1924 O O . LYS A 1 233 ? -8.908 14.440 -7.035 1.00 88.88 233 LYS A O 1
ATOM 1929 N N . CYS A 1 234 ? -8.246 14.305 -9.173 1.00 88.88 234 CYS A N 1
ATOM 1930 C CA . CYS A 1 234 ? -6.805 14.294 -8.945 1.00 88.88 234 CYS A CA 1
ATOM 1931 C C . CYS A 1 234 ? -6.141 15.280 -9.906 1.00 88.88 234 CYS A C 1
ATOM 1933 O O . CYS A 1 234 ? -6.757 15.755 -10.864 1.00 88.88 234 CYS A O 1
ATOM 1935 N N . GLN A 1 235 ? -4.876 15.578 -9.645 1.00 87.31 235 GLN A N 1
ATOM 1936 C CA . GLN A 1 235 ? -4.006 16.249 -10.595 1.00 87.31 235 GLN A CA 1
ATOM 1937 C C . GLN A 1 235 ? -2.878 15.301 -10.985 1.00 87.31 235 GLN A C 1
ATOM 1939 O O . GLN A 1 235 ? -2.291 14.648 -10.131 1.00 87.31 235 GLN A O 1
ATOM 1944 N N . ILE A 1 236 ? -2.573 15.258 -12.278 1.00 87.50 236 ILE A N 1
ATOM 1945 C CA . ILE A 1 236 ? -1.394 14.575 -12.803 1.00 87.50 236 ILE A CA 1
ATOM 1946 C C . ILE A 1 236 ? -0.312 15.641 -12.958 1.00 87.50 236 ILE A C 1
ATOM 1948 O O . ILE A 1 236 ? -0.542 16.660 -13.619 1.00 87.50 236 ILE A O 1
ATOM 1952 N N . VAL A 1 237 ? 0.833 15.448 -12.310 1.00 83.06 237 VAL A N 1
ATOM 1953 C CA . VAL A 1 237 ? 1.973 16.367 -12.410 1.00 83.06 237 VAL A CA 1
ATOM 1954 C C . VAL A 1 237 ? 2.980 15.880 -13.453 1.00 83.06 237 VAL A C 1
ATOM 1956 O O . VAL A 1 237 ? 2.841 14.804 -14.042 1.00 83.06 237 VAL A O 1
ATOM 1959 N N . THR A 1 238 ? 3.985 16.711 -13.742 1.00 75.88 238 THR A N 1
ATOM 1960 C CA . THR A 1 238 ? 5.080 16.346 -14.648 1.00 75.88 238 THR A CA 1
ATOM 1961 C C . THR A 1 238 ? 5.686 15.015 -14.208 1.00 75.88 238 THR A C 1
ATOM 1963 O O . THR A 1 238 ? 5.983 14.853 -13.036 1.00 75.88 238 THR A O 1
ATOM 1966 N N . GLY A 1 239 ? 5.847 14.081 -15.150 1.00 73.81 239 GLY A N 1
ATOM 1967 C CA . GLY A 1 239 ? 6.379 12.731 -14.923 1.00 73.81 239 GLY A CA 1
ATOM 1968 C C . GLY A 1 239 ? 5.388 11.694 -14.378 1.00 73.81 239 GLY A C 1
ATOM 1969 O O . GLY A 1 239 ? 5.809 10.600 -14.019 1.00 73.81 239 GLY A O 1
ATOM 1970 N N . GLY A 1 240 ? 4.087 11.996 -14.408 1.00 80.06 240 GLY A N 1
ATOM 1971 C CA . GLY A 1 240 ? 3.025 10.988 -14.308 1.00 80.06 240 GLY A CA 1
ATOM 1972 C C . GLY A 1 240 ? 2.494 10.742 -12.898 1.00 80.06 240 GLY A C 1
ATOM 1973 O O . GLY A 1 240 ? 1.494 10.040 -12.754 1.00 80.06 240 GLY A O 1
ATOM 1974 N N . ASP A 1 241 ? 3.103 11.344 -11.876 1.00 84.00 241 ASP A N 1
ATOM 1975 C CA . ASP A 1 241 ? 2.627 11.228 -10.500 1.00 84.00 241 ASP A CA 1
ATOM 1976 C C . ASP A 1 241 ? 1.227 11.835 -10.360 1.00 84.00 241 ASP A C 1
ATOM 1978 O O . ASP A 1 241 ? 0.913 12.902 -10.905 1.00 84.00 241 ASP A O 1
ATOM 1982 N N . VAL A 1 242 ? 0.371 11.139 -9.620 1.00 87.12 242 VAL A N 1
ATOM 1983 C CA . VAL A 1 242 ? -1.011 11.539 -9.373 1.00 87.12 242 VAL A CA 1
ATOM 1984 C C . VAL A 1 242 ? -1.128 12.029 -7.949 1.00 87.12 242 VAL A C 1
ATOM 1986 O O . VAL A 1 242 ? -0.859 11.283 -7.017 1.00 87.12 242 VAL A O 1
ATOM 1989 N N . VAL A 1 243 ? -1.593 13.259 -7.761 1.00 87.25 243 VAL A N 1
ATOM 1990 C CA . VAL A 1 243 ? -1.880 13.810 -6.435 1.00 87.25 243 VAL A CA 1
ATOM 1991 C C . VAL A 1 243 ? -3.393 13.892 -6.206 1.00 87.25 243 VAL A C 1
ATOM 1993 O O . VAL A 1 243 ? -4.141 14.286 -7.111 1.00 87.25 243 VAL A O 1
ATOM 1996 N N . PRO A 1 244 ? -3.885 13.562 -4.998 1.00 83.62 244 PRO A N 1
ATOM 1997 C CA . PRO A 1 244 ? -5.316 13.458 -4.703 1.00 83.62 244 PRO A CA 1
ATOM 1998 C C . PRO A 1 244 ? -6.006 14.823 -4.552 1.00 83.62 244 PRO A C 1
ATOM 2000 O O . PRO A 1 244 ? -7.176 14.889 -4.199 1.00 83.62 244 PRO A O 1
ATOM 2003 N N . CYS A 1 245 ? -5.312 15.940 -4.776 1.00 81.12 245 CYS A N 1
ATOM 2004 C CA . CYS A 1 245 ? -5.879 17.273 -4.621 1.00 81.12 245 CYS A CA 1
ATOM 2005 C C . CYS A 1 245 ? -5.341 18.228 -5.689 1.00 81.12 245 CYS A C 1
ATOM 2007 O O . CYS A 1 245 ? -4.158 18.213 -6.007 1.00 81.12 245 CYS A O 1
ATOM 2009 N N . SER A 1 246 ? -6.198 19.122 -6.192 1.00 70.56 246 SER A N 1
ATOM 2010 C CA . SER A 1 246 ? -5.850 20.141 -7.202 1.00 70.56 246 SER A CA 1
ATOM 2011 C C . SER A 1 246 ? -5.053 21.330 -6.642 1.00 70.56 246 SER A C 1
ATOM 2013 O O . SER A 1 246 ? -4.973 22.402 -7.242 1.00 70.56 246 SER A O 1
ATOM 2015 N N . CYS A 1 247 ? -4.492 21.164 -5.449 1.00 66.56 247 CYS A N 1
ATOM 2016 C CA . CYS A 1 247 ? -3.830 22.189 -4.664 1.00 66.56 247 CYS A CA 1
ATOM 2017 C C . CYS A 1 247 ? -2.346 21.832 -4.445 1.00 66.56 247 CYS A C 1
ATOM 2019 O O . CYS A 1 247 ? -1.944 21.601 -3.307 1.00 66.56 247 CYS A O 1
ATOM 2021 N N . PRO A 1 248 ? -1.528 21.780 -5.513 1.00 53.88 248 PRO A N 1
ATOM 2022 C CA . PRO A 1 248 ? -0.195 21.179 -5.492 1.00 53.88 248 PRO A CA 1
ATOM 2023 C C . PRO A 1 248 ? 0.817 21.809 -4.513 1.00 53.88 248 PRO A C 1
ATOM 2025 O O . PRO A 1 248 ? 1.624 21.056 -3.990 1.00 53.88 248 PRO A O 1
ATOM 2028 N N . PRO A 1 249 ? 0.795 23.118 -4.168 1.00 51.31 249 PRO A N 1
ATOM 2029 C CA . PRO A 1 249 ? 1.650 23.635 -3.090 1.00 51.31 249 PRO A CA 1
ATOM 2030 C C . PRO A 1 249 ? 1.073 23.436 -1.671 1.00 51.31 249 PRO A C 1
ATOM 2032 O O . PRO A 1 249 ? 1.658 23.933 -0.713 1.00 51.31 249 PRO A O 1
ATOM 2035 N N . LEU A 1 250 ? -0.101 22.801 -1.517 1.00 52.44 250 LEU A N 1
ATOM 2036 C CA . LEU A 1 250 ? -0.882 22.748 -0.263 1.00 52.44 250 LEU A CA 1
ATOM 2037 C C . LEU A 1 250 ? -0.995 21.339 0.335 1.00 52.44 250 LEU A C 1
ATOM 2039 O O . LEU A 1 250 ? -1.599 21.179 1.389 1.00 52.44 250 LEU A O 1
ATOM 2043 N N . VAL A 1 251 ? -0.475 20.325 -0.338 1.00 53.69 251 VAL A N 1
ATOM 2044 C CA . VAL A 1 251 ? -0.267 18.982 0.202 1.00 53.69 251 VAL A CA 1
ATOM 2045 C C . VAL A 1 251 ? 1.240 18.826 0.286 1.00 53.69 251 VAL A C 1
ATOM 2047 O O . VAL A 1 251 ? 1.926 19.217 -0.659 1.00 53.69 251 VAL A O 1
ATOM 2050 N N . ASP A 1 252 ? 1.770 18.306 1.395 1.00 57.81 252 ASP A N 1
ATOM 2051 C CA . ASP A 1 252 ? 3.096 17.682 1.319 1.00 57.81 252 ASP A CA 1
ATOM 2052 C C . ASP A 1 252 ? 2.977 16.724 0.133 1.00 57.81 252 ASP A C 1
ATOM 2054 O O . ASP A 1 252 ? 2.049 15.919 0.141 1.00 57.81 252 ASP A O 1
ATOM 2058 N N . SER A 1 253 ? 3.715 16.951 -0.955 1.00 59.62 253 SER A N 1
ATOM 2059 C CA . SER A 1 253 ? 3.473 16.305 -2.247 1.00 59.62 253 SER A CA 1
ATOM 2060 C C . SER A 1 253 ? 3.496 14.788 -2.082 1.00 59.62 253 SER A C 1
ATOM 2062 O O . SER A 1 253 ? 4.560 14.187 -2.112 1.00 59.62 253 SER A O 1
ATOM 2064 N N . LEU A 1 254 ? 2.327 14.192 -1.858 1.00 77.19 254 LEU A N 1
ATOM 2065 C CA . LEU A 1 254 ? 2.142 12.767 -1.638 1.00 77.19 254 LEU A CA 1
ATOM 2066 C C . LEU A 1 254 ? 1.436 12.221 -2.871 1.00 77.19 254 LEU A C 1
ATOM 2068 O O . LEU A 1 254 ? 0.202 12.308 -2.961 1.00 77.19 254 LEU A O 1
ATOM 2072 N N . PRO A 1 255 ? 2.202 11.726 -3.859 1.00 83.94 255 PRO A N 1
ATOM 2073 C CA . PRO A 1 255 ? 1.635 10.936 -4.928 1.00 83.94 255 PRO A CA 1
ATOM 2074 C C . PRO A 1 255 ? 0.848 9.764 -4.349 1.00 83.94 255 PRO A C 1
ATOM 2076 O O . PRO A 1 255 ? 1.278 9.118 -3.400 1.00 83.94 255 PRO A O 1
ATOM 2079 N N . ILE A 1 256 ? -0.301 9.483 -4.948 1.00 87.94 256 ILE A N 1
ATOM 2080 C CA . ILE A 1 256 ? -1.109 8.291 -4.668 1.00 87.94 256 ILE A CA 1
ATOM 2081 C C . ILE A 1 256 ? -0.875 7.184 -5.707 1.00 87.94 256 ILE A C 1
ATOM 2083 O O . ILE A 1 256 ? -1.630 6.219 -5.753 1.00 87.94 256 ILE A O 1
ATOM 2087 N N . GLY A 1 257 ? 0.124 7.359 -6.574 1.00 84.94 257 GLY A N 1
ATOM 2088 C CA . GLY A 1 257 ? 0.513 6.446 -7.651 1.00 84.94 257 GLY A CA 1
ATOM 2089 C C . GLY A 1 257 ? 1.002 7.206 -8.886 1.00 84.94 257 GLY A C 1
ATOM 2090 O O . GLY A 1 257 ? 1.018 8.443 -8.899 1.00 84.94 257 GLY A O 1
ATOM 2091 N N . ASN A 1 258 ? 1.381 6.473 -9.937 1.00 84.44 258 ASN A N 1
ATOM 2092 C CA . ASN A 1 258 ? 1.927 7.051 -11.170 1.00 84.44 258 ASN A CA 1
ATOM 2093 C C . ASN A 1 258 ? 1.275 6.448 -12.429 1.00 84.44 258 ASN A C 1
ATOM 2095 O O . ASN A 1 258 ? 1.352 5.244 -12.670 1.00 84.44 258 ASN A O 1
ATOM 2099 N N . ILE A 1 259 ? 0.676 7.293 -13.278 1.00 87.12 259 ILE A N 1
ATOM 2100 C CA . ILE A 1 259 ? -0.059 6.844 -14.480 1.00 87.12 259 ILE A CA 1
ATOM 2101 C C . ILE A 1 259 ? 0.819 6.230 -15.575 1.00 87.12 259 ILE A C 1
ATOM 2103 O O . ILE A 1 259 ? 0.294 5.626 -16.506 1.00 87.12 259 ILE A O 1
ATOM 2107 N N . PHE A 1 260 ? 2.140 6.404 -15.518 1.00 79.31 260 PHE A N 1
ATOM 2108 C CA . PHE A 1 260 ? 3.057 5.758 -16.458 1.00 79.31 260 PHE A CA 1
ATOM 2109 C C . PHE A 1 260 ? 3.404 4.327 -16.044 1.00 79.31 260 PHE A C 1
ATOM 2111 O O . PHE A 1 260 ? 3.996 3.599 -16.834 1.00 79.31 260 PHE A O 1
ATOM 2118 N N . CYS A 1 261 ? 3.062 3.920 -14.820 1.00 74.38 261 CYS A N 1
ATOM 2119 C CA . CYS A 1 261 ? 3.393 2.603 -14.270 1.00 74.38 261 CYS A CA 1
ATOM 2120 C C . CYS A 1 261 ? 2.159 1.798 -13.836 1.00 74.38 261 CYS A C 1
ATOM 2122 O O . CYS A 1 261 ? 2.265 0.608 -13.526 1.00 74.38 261 CYS A O 1
ATOM 2124 N N . GLU A 1 262 ? 0.999 2.447 -13.751 1.00 81.69 262 GLU A N 1
ATOM 2125 C CA . GLU A 1 262 ? -0.226 1.879 -13.206 1.00 81.69 262 GLU A CA 1
ATOM 2126 C C . GLU A 1 262 ? -1.454 2.409 -13.950 1.00 81.69 262 GLU A C 1
ATOM 2128 O O . GLU A 1 262 ? -1.499 3.557 -14.396 1.00 81.69 262 GLU A O 1
ATOM 2133 N N . GLU A 1 263 ? -2.496 1.582 -14.053 1.00 87.06 263 GLU A N 1
ATOM 2134 C CA . GLU A 1 263 ? -3.774 2.028 -14.602 1.00 87.06 263 GLU A CA 1
ATOM 2135 C C . GLU A 1 263 ? -4.415 3.097 -13.707 1.00 87.06 263 GLU A C 1
ATOM 2137 O O . GLU A 1 263 ? -4.415 2.981 -12.481 1.00 87.06 263 GLU A O 1
ATOM 2142 N N . CYS A 1 264 ? -5.067 4.100 -14.308 1.00 89.31 264 CYS A N 1
ATOM 2143 C CA . CYS A 1 264 ? -5.707 5.194 -13.567 1.00 89.31 264 CYS A CA 1
ATOM 2144 C C . CYS A 1 264 ? -6.655 4.712 -12.458 1.00 89.31 264 CYS A C 1
ATOM 2146 O O . CYS A 1 264 ? -6.726 5.328 -11.396 1.00 89.31 264 CYS A O 1
ATOM 2148 N N . ASN A 1 265 ? -7.393 3.619 -12.690 1.00 91.00 265 ASN A N 1
ATOM 2149 C CA . ASN A 1 265 ? -8.298 3.063 -11.686 1.00 91.00 265 ASN A CA 1
ATOM 2150 C C . ASN A 1 265 ? -7.545 2.414 -10.512 1.00 91.00 265 ASN A C 1
ATOM 2152 O O . ASN A 1 265 ? -8.024 2.489 -9.384 1.00 91.00 265 ASN A O 1
ATOM 2156 N N . ALA A 1 266 ? -6.383 1.805 -10.759 1.00 88.94 266 ALA A N 1
ATOM 2157 C CA . ALA A 1 266 ? -5.532 1.268 -9.701 1.00 88.94 266 ALA A CA 1
ATOM 2158 C C . ALA A 1 266 ? -4.972 2.410 -8.843 1.00 88.94 266 ALA A C 1
ATOM 2160 O O . ALA A 1 266 ? -5.161 2.399 -7.631 1.00 88.94 266 ALA A O 1
ATOM 2161 N N . VAL A 1 267 ? -4.430 3.455 -9.479 1.00 90.12 267 VAL A N 1
ATOM 2162 C CA . VAL A 1 267 ? -3.930 4.656 -8.788 1.00 90.12 267 VAL A CA 1
ATOM 2163 C C . VAL A 1 267 ? -5.027 5.332 -7.963 1.00 90.12 267 VAL A C 1
ATOM 2165 O O . VAL A 1 267 ? -4.833 5.692 -6.808 1.00 90.12 267 VAL A O 1
ATOM 2168 N N . TRP A 1 268 ? -6.226 5.491 -8.527 1.00 92.44 268 TRP A N 1
ATOM 2169 C CA . TRP A 1 268 ? -7.331 6.141 -7.824 1.00 92.44 268 TRP A CA 1
ATOM 2170 C C . TRP A 1 268 ? -7.825 5.348 -6.606 1.00 92.44 268 TRP A C 1
ATOM 2172 O O . TRP A 1 268 ? -8.360 5.952 -5.675 1.00 92.44 268 TRP A O 1
ATOM 2182 N N . ASN A 1 269 ? -7.657 4.025 -6.599 1.00 91.81 269 ASN A N 1
ATOM 2183 C CA . ASN A 1 269 ? -8.072 3.131 -5.514 1.00 91.81 269 ASN A CA 1
ATOM 2184 C C . ASN A 1 269 ? -6.886 2.581 -4.702 1.00 91.81 269 ASN A C 1
ATOM 2186 O O . ASN A 1 269 ? -7.066 1.614 -3.956 1.00 91.81 269 ASN A O 1
ATOM 2190 N N . SER A 1 270 ? -5.704 3.188 -4.835 1.00 91.06 270 SER A N 1
ATOM 2191 C CA . SER A 1 270 ? -4.498 2.790 -4.114 1.00 91.06 270 SER A CA 1
ATOM 2192 C C . SER A 1 270 ? -4.661 2.935 -2.601 1.00 91.06 270 SER A C 1
ATOM 2194 O O . SER A 1 270 ? -5.566 3.618 -2.099 1.00 91.06 270 SER A O 1
ATOM 2196 N N . VAL A 1 271 ? -3.774 2.280 -1.855 1.00 92.19 271 VAL A N 1
ATOM 2197 C CA . VAL A 1 271 ? -3.763 2.345 -0.391 1.00 92.19 271 VAL A CA 1
ATOM 2198 C C . VAL A 1 271 ? -3.508 3.781 0.069 1.00 92.19 271 VAL A C 1
ATOM 2200 O O . VAL A 1 271 ? -4.212 4.290 0.938 1.00 92.19 271 VAL A O 1
ATOM 2203 N N . GLU A 1 272 ? -2.584 4.477 -0.584 1.00 91.06 272 GLU A N 1
ATOM 2204 C CA . GLU A 1 272 ? -2.259 5.882 -0.370 1.00 91.06 272 GLU A CA 1
ATOM 2205 C C . GLU A 1 272 ? -3.487 6.771 -0.603 1.00 91.06 272 GLU A C 1
ATOM 2207 O O . GLU A 1 272 ? -3.797 7.637 0.220 1.00 91.06 272 GLU A O 1
ATOM 2212 N N . ALA A 1 273 ? -4.238 6.534 -1.688 1.00 92.31 273 ALA A N 1
ATOM 2213 C CA . ALA A 1 273 ? -5.465 7.271 -1.980 1.00 92.31 273 ALA A CA 1
ATOM 2214 C C . ALA A 1 273 ? -6.540 7.044 -0.909 1.00 92.31 273 ALA A C 1
ATOM 2216 O O . ALA A 1 273 ? -7.210 7.998 -0.497 1.00 92.31 273 ALA A O 1
ATOM 2217 N N . LYS A 1 274 ? -6.703 5.798 -0.440 1.00 94.94 274 LYS A N 1
ATOM 2218 C CA . LYS A 1 274 ? -7.603 5.465 0.673 1.00 94.94 274 LYS A CA 1
ATOM 2219 C C . LYS A 1 274 ? -7.167 6.204 1.941 1.00 94.94 274 LYS A C 1
ATOM 2221 O O . LYS A 1 274 ? -7.952 6.973 2.485 1.00 94.94 274 LYS A O 1
ATOM 2226 N N . ILE A 1 275 ? -5.915 6.079 2.374 1.00 95.00 275 ILE A N 1
ATOM 2227 C CA . ILE A 1 275 ? -5.428 6.730 3.601 1.00 95.00 275 ILE A CA 1
ATOM 2228 C C . ILE A 1 275 ? -5.558 8.258 3.522 1.00 95.00 275 ILE A C 1
ATOM 2230 O O . ILE A 1 275 ? -5.992 8.905 4.481 1.00 95.00 275 ILE A O 1
ATOM 2234 N N . PHE A 1 276 ? -5.255 8.858 2.368 1.00 92.75 276 PHE A N 1
ATOM 2235 C CA . PHE A 1 276 ? -5.441 10.292 2.179 1.00 92.75 276 PHE A CA 1
ATOM 2236 C C . PHE A 1 276 ? -6.906 10.691 2.383 1.00 92.75 276 PHE A C 1
ATOM 2238 O O . PHE A 1 276 ? -7.204 11.601 3.159 1.00 92.75 276 PHE A O 1
ATOM 2245 N N . ARG A 1 277 ? -7.839 9.995 1.723 1.00 93.50 277 ARG A N 1
ATOM 2246 C CA . ARG A 1 277 ? -9.285 10.232 1.863 1.00 93.50 277 ARG A CA 1
ATOM 2247 C C . ARG A 1 277 ? -9.783 9.986 3.281 1.00 93.50 277 ARG A C 1
ATOM 2249 O O . ARG A 1 277 ? -10.617 10.758 3.751 1.00 93.50 277 ARG A O 1
ATOM 2256 N N . LEU A 1 278 ? -9.243 8.986 3.972 1.00 95.06 278 LEU A N 1
ATOM 2257 C CA . LEU A 1 278 ? -9.552 8.702 5.369 1.00 95.06 278 LEU A CA 1
ATOM 2258 C C . LEU A 1 278 ? -9.267 9.919 6.257 1.00 95.06 278 LEU A C 1
ATOM 2260 O O . LEU A 1 278 ? -10.114 10.315 7.054 1.00 95.06 278 LEU A O 1
ATOM 2264 N N . SER A 1 279 ? -8.134 10.599 6.040 1.00 92.44 279 SER A N 1
ATOM 2265 C CA . SER A 1 279 ? -7.807 11.830 6.778 1.00 92.44 279 SER A CA 1
ATOM 2266 C C . SER A 1 279 ? -8.843 12.952 6.595 1.00 92.44 279 SER A C 1
ATOM 2268 O O . SER A 1 279 ? -9.031 13.790 7.477 1.00 92.44 279 SER A O 1
ATOM 2270 N N . ILE A 1 280 ? -9.551 12.966 5.461 1.00 91.75 280 ILE A N 1
ATOM 2271 C CA . ILE A 1 280 ? -10.613 13.934 5.170 1.00 91.75 280 ILE A CA 1
ATOM 2272 C C . ILE A 1 280 ? -11.946 13.493 5.776 1.00 91.75 280 ILE A C 1
ATOM 2274 O O . ILE A 1 280 ? -12.654 14.328 6.339 1.00 91.75 280 ILE A O 1
ATOM 2278 N N . ILE A 1 281 ? -12.279 12.198 5.697 1.00 92.44 281 ILE A N 1
ATOM 2279 C CA . ILE A 1 281 ? -13.467 11.607 6.342 1.00 92.44 281 ILE A CA 1
ATOM 2280 C C . ILE A 1 281 ? -13.437 11.900 7.843 1.00 92.44 281 ILE A C 1
ATOM 2282 O O . ILE A 1 281 ? -14.412 12.417 8.389 1.00 92.44 281 ILE A O 1
ATOM 2286 N N . ASN A 1 282 ? -12.279 11.691 8.467 1.00 91.50 282 ASN A N 1
ATOM 2287 C CA . ASN A 1 282 ? -12.070 11.917 9.895 1.00 91.50 282 ASN A CA 1
ATOM 2288 C C . ASN A 1 282 ? -11.834 13.382 10.264 1.00 91.50 282 ASN A C 1
ATOM 2290 O O . ASN A 1 282 ? -11.675 13.695 11.442 1.00 91.50 282 ASN A O 1
ATOM 2294 N N . ARG A 1 283 ? -11.790 14.288 9.276 1.00 90.62 283 ARG A N 1
ATOM 2295 C CA . ARG A 1 283 ? -11.473 15.714 9.459 1.00 90.62 283 ARG A CA 1
ATOM 2296 C C . ARG A 1 283 ? -10.164 15.948 10.221 1.00 90.62 283 ARG A C 1
ATOM 2298 O O . ARG A 1 283 ? -10.023 16.938 10.932 1.00 90.62 283 ARG A O 1
ATOM 2305 N N . THR A 1 284 ? -9.200 15.047 10.076 1.00 89.88 284 THR A N 1
ATOM 2306 C CA . THR A 1 284 ? -7.860 15.224 10.644 1.00 89.88 284 THR A CA 1
ATOM 2307 C C . THR A 1 284 ? -6.967 16.020 9.705 1.00 89.88 284 THR A C 1
ATOM 2309 O O . THR A 1 284 ? -6.034 16.678 10.148 1.00 89.88 284 THR A O 1
ATOM 2312 N N . TYR A 1 285 ? -7.256 15.978 8.396 1.00 88.31 285 TYR A N 1
ATOM 2313 C CA . TYR A 1 285 ? -6.493 16.663 7.350 1.00 88.31 285 TYR A CA 1
ATOM 2314 C C . TYR A 1 285 ? -4.983 16.409 7.459 1.00 88.31 285 TYR A C 1
ATOM 2316 O O . TYR A 1 285 ? -4.181 17.277 7.120 1.00 88.31 285 TYR A O 1
ATOM 2324 N N . ALA A 1 286 ? -4.598 15.209 7.913 1.00 88.56 286 ALA A N 1
ATOM 2325 C CA . ALA A 1 286 ? -3.235 14.850 8.311 1.00 88.56 286 ALA A CA 1
ATOM 2326 C C . ALA A 1 286 ? -2.162 15.105 7.232 1.00 88.56 286 ALA A C 1
ATOM 2328 O O . ALA A 1 286 ? -0.973 15.196 7.537 1.00 88.56 286 ALA A O 1
ATOM 2329 N N . PHE A 1 287 ? -2.572 15.228 5.971 1.00 87.50 287 PHE A N 1
ATOM 2330 C CA . PHE A 1 287 ? -1.701 15.430 4.809 1.00 87.50 287 PHE A CA 1
ATOM 2331 C C . PHE A 1 287 ? -1.891 16.787 4.121 1.00 87.50 287 PHE A C 1
ATOM 2333 O O . PHE A 1 287 ? -1.301 17.045 3.076 1.00 87.50 287 PHE A O 1
ATOM 2340 N N . CYS A 1 288 ? -2.744 17.651 4.668 1.00 83.38 288 CYS A N 1
ATOM 2341 C CA . CYS A 1 288 ? -3.040 18.957 4.099 1.00 83.38 288 CYS A CA 1
ATOM 2342 C C . CYS A 1 288 ? -2.303 20.058 4.862 1.00 83.38 288 CYS A C 1
ATOM 2344 O O . CYS A 1 288 ? -2.346 20.140 6.087 1.00 83.38 288 CYS A O 1
ATOM 2346 N N . ASN A 1 289 ? -1.730 21.001 4.126 1.00 81.50 289 ASN A N 1
ATOM 2347 C CA . ASN A 1 289 ? -1.242 22.253 4.671 1.00 81.50 289 ASN A CA 1
ATOM 2348 C C . ASN A 1 289 ? -2.410 23.236 4.827 1.00 81.50 289 ASN A C 1
ATOM 2350 O O . ASN A 1 289 ? -2.767 23.981 3.907 1.00 81.50 289 ASN A O 1
ATOM 2354 N N . LEU A 1 290 ? -3.009 23.253 6.017 1.00 79.25 290 LEU A N 1
ATOM 2355 C CA . LEU A 1 290 ? -4.145 24.122 6.337 1.00 79.25 290 LEU A CA 1
ATOM 2356 C C . LEU A 1 290 ? -3.803 25.617 6.219 1.00 79.25 290 LEU A C 1
ATOM 2358 O O . LEU A 1 290 ? -4.667 26.407 5.849 1.00 79.25 290 LEU A O 1
ATOM 2362 N N . ASN A 1 291 ? -2.538 26.006 6.424 1.00 76.94 291 ASN A N 1
ATOM 2363 C CA . ASN A 1 291 ? -2.070 27.394 6.291 1.00 76.94 291 ASN A CA 1
ATOM 2364 C C . ASN A 1 291 ? -2.007 27.891 4.853 1.00 76.94 291 ASN A C 1
ATOM 2366 O O . ASN A 1 291 ? -1.905 29.101 4.626 1.00 76.94 291 ASN A O 1
ATOM 2370 N N . LEU A 1 292 ? -2.079 26.990 3.878 1.00 76.19 292 LEU A N 1
ATOM 2371 C CA . LEU A 1 292 ? -2.109 27.342 2.468 1.00 76.19 292 LEU A CA 1
ATOM 2372 C C . LEU A 1 292 ? -3.455 26.945 1.827 1.00 76.19 292 LEU A C 1
ATOM 2374 O O . LEU A 1 292 ? -3.952 27.653 0.953 1.00 76.19 292 LEU A O 1
ATOM 2378 N N . CYS A 1 293 ? -4.134 25.910 2.328 1.00 77.06 293 CYS A N 1
ATOM 2379 C CA . CYS A 1 293 ? -5.420 25.455 1.806 1.00 77.06 293 CYS A CA 1
ATOM 2380 C C . CYS A 1 293 ? -6.559 26.446 2.098 1.00 77.06 293 CYS A C 1
ATOM 2382 O O . CYS A 1 293 ? -7.033 26.574 3.226 1.00 77.06 293 CYS A O 1
ATOM 2384 N N . GLY A 1 294 ? -7.028 27.150 1.062 1.00 67.94 294 GLY A N 1
ATOM 2385 C CA . GLY A 1 294 ? -8.206 28.020 1.161 1.00 67.94 294 GLY A CA 1
ATOM 2386 C C . GLY A 1 294 ? -9.516 27.242 1.339 1.00 67.94 294 GLY A C 1
ATOM 2387 O O . GLY A 1 294 ? -10.439 27.745 1.968 1.00 67.94 294 GLY A O 1
ATOM 2388 N N . LYS A 1 295 ? -9.584 25.997 0.843 1.00 67.81 295 LYS A N 1
ATOM 2389 C CA . LYS A 1 295 ? -10.782 25.143 0.930 1.00 67.81 295 LYS A CA 1
ATOM 2390 C C . LYS A 1 295 ? -10.975 24.547 2.323 1.00 67.81 295 LYS A C 1
ATOM 2392 O O . LYS A 1 295 ? -12.097 24.475 2.793 1.00 67.81 295 LYS A O 1
ATOM 2397 N N . ALA A 1 296 ? -9.897 24.179 3.011 1.00 62.34 296 ALA A N 1
ATOM 2398 C CA . ALA A 1 296 ? -9.994 23.713 4.393 1.00 62.34 296 ALA A CA 1
ATOM 2399 C C . ALA A 1 296 ? -10.311 24.864 5.369 1.00 62.34 296 ALA A C 1
ATOM 2401 O O . ALA A 1 296 ? -10.976 24.644 6.376 1.00 62.34 296 ALA A O 1
ATOM 2402 N N . ARG A 1 297 ? -9.879 26.094 5.040 1.00 60.38 297 ARG A N 1
ATOM 2403 C CA . ARG A 1 297 ? -10.104 27.300 5.853 1.00 60.38 297 ARG A CA 1
ATOM 2404 C C . ARG A 1 297 ? -11.468 27.971 5.671 1.00 60.38 297 ARG A C 1
ATOM 2406 O O . ARG A 1 297 ? -11.936 28.587 6.617 1.00 60.38 297 ARG A O 1
ATOM 2413 N N . ASN A 1 298 ? -12.095 27.884 4.493 1.00 56.06 298 ASN A N 1
ATOM 2414 C CA . ASN A 1 298 ? -13.288 28.676 4.157 1.00 56.06 298 ASN A CA 1
ATOM 2415 C C . ASN A 1 298 ? -14.423 27.847 3.531 1.00 56.06 298 ASN A C 1
ATOM 2417 O O . ASN A 1 298 ? -14.766 28.044 2.367 1.00 56.06 298 ASN A O 1
ATOM 2421 N N . TYR A 1 299 ? -15.070 26.975 4.299 1.00 50.47 299 TYR A N 1
ATOM 2422 C CA . TYR A 1 299 ? -16.389 26.448 3.916 1.00 50.47 299 TYR A CA 1
ATOM 2423 C C . TYR A 1 299 ? -17.330 26.510 5.114 1.00 50.47 299 TYR A C 1
ATOM 2425 O O . TYR A 1 299 ? -17.657 25.507 5.737 1.00 50.47 299 TYR A O 1
ATOM 2433 N N . ASP A 1 300 ? -17.764 27.729 5.412 1.00 44.09 300 ASP A N 1
ATOM 2434 C CA . ASP A 1 300 ? -18.836 27.979 6.374 1.00 44.09 300 ASP A CA 1
ATOM 2435 C C . ASP A 1 300 ? -20.194 28.220 5.685 1.00 44.09 300 ASP A C 1
ATOM 2437 O O . ASP A 1 300 ? -21.1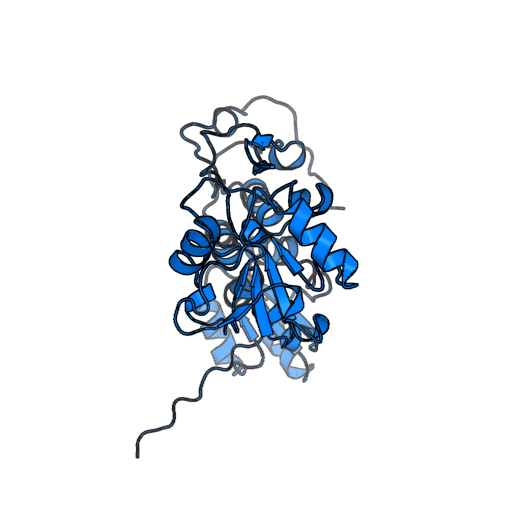65 28.547 6.346 1.00 44.09 300 ASP A O 1
ATOM 2441 N N . ASN A 1 301 ? -20.309 28.095 4.352 1.00 41.91 301 ASN A N 1
ATOM 2442 C CA . ASN A 1 301 ? -21.518 28.544 3.638 1.00 41.91 301 ASN A CA 1
ATOM 2443 C C . ASN A 1 301 ? -21.823 27.822 2.312 1.00 41.91 301 ASN A C 1
ATOM 2445 O O . ASN A 1 301 ? -22.159 28.488 1.340 1.00 41.91 301 ASN A O 1
ATOM 2449 N N . ASP A 1 302 ? -21.763 26.488 2.228 1.00 40.34 302 ASP A N 1
ATOM 2450 C CA . ASP A 1 302 ? -22.455 25.837 1.102 1.00 40.34 302 ASP A CA 1
ATOM 2451 C C . ASP A 1 302 ? -23.033 24.450 1.425 1.00 40.34 302 ASP A C 1
ATOM 2453 O O . ASP A 1 302 ? -22.353 23.428 1.437 1.00 40.34 302 ASP A O 1
ATOM 2457 N N . VAL A 1 303 ? -24.352 24.490 1.630 1.00 41.03 303 VAL A N 1
ATOM 2458 C CA . VAL A 1 303 ? -25.380 23.460 1.428 1.00 41.03 303 VAL A CA 1
ATOM 2459 C C . VAL A 1 303 ? -25.278 22.170 2.251 1.00 41.03 303 VAL A C 1
ATOM 2461 O O . VAL A 1 303 ? -24.404 21.326 2.069 1.00 41.03 303 VAL A O 1
ATOM 2464 N N . GLY A 1 304 ? -26.294 21.996 3.104 1.00 42.59 304 GLY A N 1
ATOM 2465 C CA . GLY A 1 304 ? -26.539 20.845 3.966 1.00 42.59 304 GLY A CA 1
ATOM 2466 C C . GLY A 1 304 ? -26.118 19.500 3.380 1.00 42.59 304 GLY A C 1
ATOM 2467 O O . GLY A 1 304 ? -26.736 18.967 2.458 1.00 42.59 304 GLY A O 1
ATOM 2468 N N . VAL A 1 305 ? -25.102 18.911 3.999 1.00 41.00 305 VAL A N 1
ATOM 2469 C CA . VAL A 1 305 ? -24.840 17.483 3.893 1.00 41.00 305 VAL A CA 1
ATOM 2470 C C . VAL A 1 305 ? -25.828 16.802 4.831 1.00 41.00 305 VAL A C 1
ATOM 2472 O O . VAL A 1 305 ? -25.583 16.666 6.028 1.00 41.00 305 VAL A O 1
ATOM 2475 N N . LYS A 1 306 ? -26.983 16.401 4.285 1.00 36.94 306 LYS A N 1
ATOM 2476 C CA . LYS A 1 306 ? -27.679 15.234 4.830 1.00 36.94 306 LYS A CA 1
ATOM 2477 C C . LYS A 1 306 ? -26.668 14.091 4.821 1.00 36.94 306 LYS A C 1
ATOM 2479 O O . LYS A 1 306 ? -25.970 13.923 3.822 1.00 36.94 306 LYS A O 1
ATOM 2484 N N . SER A 1 307 ? -26.579 13.398 5.951 1.00 33.22 307 SER A N 1
ATOM 2485 C CA . SER A 1 307 ? -25.879 12.129 6.138 1.00 33.22 307 SER A CA 1
ATOM 2486 C C . SER A 1 307 ? -25.756 11.365 4.822 1.00 33.22 307 SER A C 1
ATOM 2488 O O . SER A 1 307 ? -26.763 10.978 4.230 1.00 33.22 307 SER A O 1
ATOM 2490 N N . ILE A 1 308 ? -24.523 11.205 4.348 1.00 36.28 308 ILE A N 1
ATOM 2491 C CA . ILE A 1 308 ? -24.231 10.234 3.303 1.00 36.28 308 ILE A CA 1
ATOM 2492 C C . ILE A 1 308 ? -24.431 8.886 3.989 1.00 36.28 308 ILE A C 1
ATOM 2494 O O . ILE A 1 308 ? -23.636 8.512 4.847 1.00 36.28 308 ILE A O 1
ATOM 2498 N N . GLU A 1 309 ? -25.549 8.230 3.690 1.00 31.88 309 GLU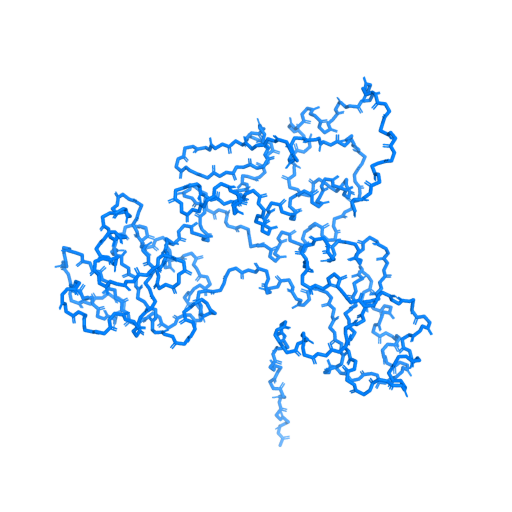 A N 1
ATOM 2499 C CA . GLU A 1 309 ? -25.706 6.809 3.969 1.00 31.88 309 GLU A CA 1
ATOM 2500 C C . GLU A 1 309 ? -24.602 6.084 3.195 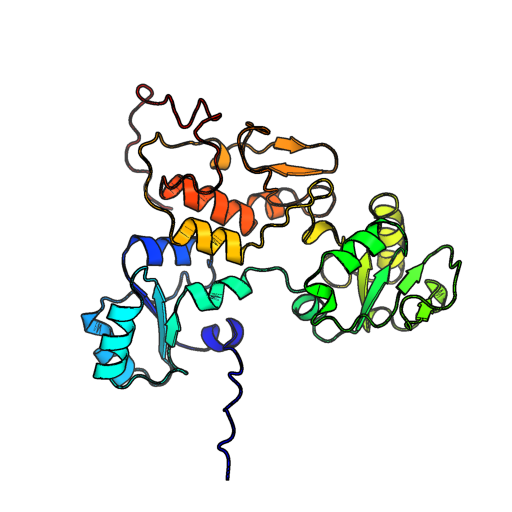1.00 31.88 309 GLU A C 1
ATOM 2502 O O . GLU A 1 309 ? -24.428 6.280 1.988 1.00 31.88 309 GLU A O 1
ATOM 2507 N N . THR A 1 310 ? -23.791 5.337 3.935 1.00 31.55 310 THR A N 1
ATOM 2508 C CA . THR A 1 310 ? -22.781 4.420 3.416 1.00 31.55 310 THR A CA 1
ATOM 2509 C C . THR A 1 310 ? -23.444 3.431 2.443 1.00 31.55 310 THR A C 1
ATOM 2511 O O . THR A 1 310 ? -24.564 3.002 2.730 1.00 31.55 310 THR A O 1
ATOM 2514 N N . PRO A 1 311 ? -22.805 3.078 1.310 1.00 34.22 311 PRO A N 1
ATOM 2515 C CA . PRO A 1 311 ? -23.249 1.964 0.473 1.00 34.22 311 PRO A CA 1
ATOM 2516 C C . PRO A 1 311 ? -23.336 0.641 1.233 1.00 34.22 311 PRO A C 1
ATOM 2518 O O . PRO A 1 311 ? -22.458 0.412 2.100 1.00 34.22 311 PRO A O 1
#

Secondary structure (DSSP, 8-state):
---------PPPHHHHTTSEEEEEE-HHHHHHHHHH-GGGTTSEE--GGGHHHHHTT-TTEEEEEE-S-HHHHHHHHHHTT--GGGEEEGGGGGGGGS--HHHHHTTPEEEEE--SHHHHHHHHT-THHHH--EEEEE-TT---SEETTEEEE-GGG---GGGEEEEE--STTHHHHHHHHHHTT--BTTTEEEGGGS--SS-S----HHHHHHHHHHPPP-S-PPP-GGGT--EEPTTSBEESSS-TTSB----S-BTTTS-HHHHHTSHHHHHHHHHHHTT--TTB-TTT-HHHH--SSS---------